Protein AF-A0A1H9ITH5-F1 (afdb_monomer)

pLDDT: mean 89.88, std 10.27, range [55.31, 98.38]

Secondary structure (DSSP, 8-state):
-EETTTTEEEE--TTSSHHHHHHHHGGGSSPEEE--STT--SSSS-EEE-STTTT--TT--HHHHHHHHGGGGGGSEEEEEE--HHHHHHHHHT-GGG-S----HHHHHHHHTTSPPHHHHHEEE-SSS--EEE-S--EEEEGGGHHHHHHHHHHHTT---PPPP---------HHHH--HHHHHHHHHHTHHHHHHHT---

Foldseek 3Di:
DAAPVLQEDEQEAAQQLVQLVCVQCVVVHQWDWDPPDPPAPSRQRIWTHHPLQRVDTRNAALQSVCVSCPPSSVVHQAEYEAEDLLVSLQLVQQFCVVPHDDADLVVSLVSSVPDAAPQVRQWHQDDPPRDTGGDPRYHYAYSVPNQVSVVVVCVSSVHDDDDGDDHRDGDGDDSVVRDDPVSVVVCCVRNVVSCVVVVDDD

Solvent-accessible surface area (backbone atoms only — not comparable to full-atom values): 12003 Å² total; per-residue (Å²): 91,56,27,78,94,61,31,36,34,45,46,40,45,88,67,19,58,41,65,24,55,49,68,62,45,43,91,76,36,83,38,42,84,45,73,87,45,99,82,38,73,72,75,87,33,68,39,61,39,38,76,91,49,64,85,56,51,78,58,52,29,47,43,54,49,37,66,73,44,47,84,58,37,81,68,40,50,38,34,33,44,38,51,62,63,62,53,28,49,47,53,53,68,41,24,73,94,72,46,89,70,81,92,43,68,68,59,51,55,59,52,55,75,70,56,82,40,66,53,70,43,38,22,31,77,56,80,93,54,90,50,71,41,66,58,89,77,60,46,79,26,42,45,93,48,37,79,67,38,45,43,57,57,24,58,66,63,74,45,83,71,70,82,75,50,90,61,84,85,62,83,71,78,62,48,84,79,69,57,54,76,69,58,45,55,49,48,56,62,68,34,38,63,53,37,61,80,64,67,65,82,132

Radius of gyration: 17.15 Å; Cα contacts (8 Å, |Δi|>4): 287; chains: 1; bounding box: 42×39×45 Å

Mean predicted aligned error: 5.01 Å

Structure (mmCIF, N/CA/C/O backbone):
data_AF-A0A1H9ITH5-F1
#
_entry.id   AF-A0A1H9ITH5-F1
#
loop_
_atom_site.group_PDB
_atom_site.id
_atom_site.type_symbol
_atom_site.label_atom_id
_atom_site.label_alt_id
_atom_site.label_comp_id
_atom_site.label_asym_id
_atom_site.label_entity_id
_atom_site.label_seq_id
_atom_site.pdbx_PDB_ins_code
_atom_site.Cartn_x
_atom_site.Cartn_y
_atom_site.Cartn_z
_atom_site.occupancy
_atom_site.B_iso_or_equiv
_atom_site.auth_seq_id
_atom_site.auth_comp_id
_atom_site.auth_asym_id
_atom_site.auth_atom_id
_atom_site.pdbx_PDB_model_num
ATOM 1 N N . MET A 1 1 ? -5.354 6.072 7.256 1.00 92.44 1 MET A N 1
ATOM 2 C CA . MET A 1 1 ? -6.759 6.446 7.480 1.00 92.44 1 MET A CA 1
ATOM 3 C C . MET A 1 1 ? -7.242 5.627 8.647 1.00 92.44 1 MET A C 1
ATOM 5 O O . MET A 1 1 ? -6.958 4.428 8.676 1.00 92.44 1 MET A O 1
ATOM 9 N N . ILE A 1 2 ? -7.878 6.269 9.617 1.00 93.62 2 ILE A N 1
ATOM 10 C CA . ILE A 1 2 ? -8.327 5.623 10.850 1.00 93.62 2 ILE A CA 1
ATOM 11 C C . ILE A 1 2 ? -9.821 5.864 11.047 1.00 93.62 2 ILE A C 1
ATOM 13 O O . ILE A 1 2 ? -10.323 6.939 10.753 1.00 93.62 2 ILE A O 1
ATOM 17 N N . PHE A 1 3 ? -10.519 4.835 11.507 1.00 94.94 3 PHE A N 1
ATOM 18 C CA . PHE A 1 3 ? -11.925 4.893 11.885 1.00 94.94 3 PHE A CA 1
ATOM 19 C C . PHE A 1 3 ? -11.982 4.573 13.371 1.00 94.94 3 PHE A C 1
ATOM 21 O O . PHE A 1 3 ? -11.921 3.399 13.760 1.00 94.94 3 PHE A O 1
AT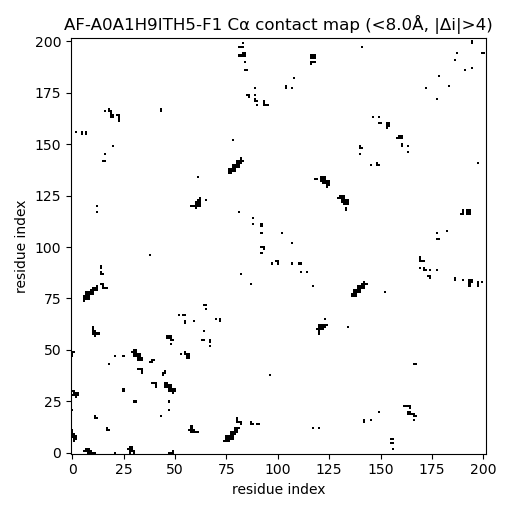OM 28 N N . GLU A 1 4 ? -11.989 5.610 14.207 1.00 92.69 4 GLU A N 1
ATOM 29 C CA . GLU A 1 4 ? -11.782 5.441 15.647 1.00 92.69 4 GLU A CA 1
ATOM 30 C C . GLU A 1 4 ? -12.923 4.663 16.300 1.00 92.69 4 GLU A C 1
ATOM 32 O O . GLU A 1 4 ? -12.661 3.732 17.067 1.00 92.69 4 GLU A O 1
ATOM 37 N N . ASP A 1 5 ? -14.167 4.985 15.954 1.00 92.38 5 ASP A N 1
ATOM 38 C CA . ASP A 1 5 ? -15.359 4.354 16.535 1.00 92.38 5 ASP A CA 1
ATOM 39 C C . ASP A 1 5 ? -15.496 2.880 16.142 1.00 92.38 5 ASP A C 1
ATOM 41 O O . ASP A 1 5 ? -15.964 2.050 16.919 1.00 92.38 5 ASP A O 1
ATOM 45 N N . ARG A 1 6 ? -15.018 2.533 14.944 1.00 95.50 6 ARG A N 1
ATOM 46 C CA . ARG A 1 6 ? -15.108 1.180 14.370 1.00 95.50 6 ARG A CA 1
ATOM 47 C C . ARG A 1 6 ? -13.875 0.328 14.656 1.00 95.50 6 ARG A C 1
ATOM 49 O O . ARG A 1 6 ? -13.858 -0.853 14.330 1.00 95.50 6 ARG A O 1
ATOM 56 N N . LYS A 1 7 ? -12.828 0.926 15.233 1.00 95.94 7 LYS A N 1
ATOM 57 C CA . LYS A 1 7 ? -11.517 0.299 15.447 1.00 95.94 7 LYS A CA 1
ATOM 58 C C . LYS A 1 7 ? -10.971 -0.342 14.168 1.00 95.94 7 LYS A C 1
ATOM 60 O O . LYS A 1 7 ? -10.530 -1.489 14.160 1.00 95.94 7 LYS A O 1
ATOM 65 N N . VAL A 1 8 ? -10.960 0.422 13.075 1.00 97.56 8 VAL A N 1
ATOM 66 C CA . VAL A 1 8 ? -10.375 -0.004 11.793 1.00 97.56 8 VAL A CA 1
ATOM 67 C C . VAL A 1 8 ? -9.276 0.960 11.362 1.00 97.56 8 VAL A C 1
ATOM 69 O O . VAL A 1 8 ? -9.424 2.178 11.451 1.00 97.56 8 VAL A O 1
ATOM 72 N N . ILE A 1 9 ? -8.168 0.414 10.863 1.00 97.00 9 ILE A N 1
ATOM 73 C CA . ILE A 1 9 ? -7.100 1.177 10.212 1.00 97.00 9 ILE A CA 1
ATOM 74 C C . ILE A 1 9 ? -6.993 0.716 8.770 1.00 97.00 9 ILE A C 1
ATOM 76 O O . ILE A 1 9 ? -6.749 -0.459 8.501 1.00 97.00 9 ILE A O 1
ATOM 80 N N . PHE A 1 10 ? -7.093 1.665 7.843 1.00 97.62 10 PHE A N 1
ATOM 81 C CA . PHE A 1 10 ? -6.652 1.463 6.473 1.00 97.62 10 PHE A CA 1
ATOM 82 C C . PHE A 1 10 ? -5.245 2.045 6.293 1.00 97.62 10 PHE A C 1
ATOM 84 O O . PHE A 1 10 ? -5.041 3.268 6.231 1.00 97.62 10 PHE A O 1
ATOM 91 N N . LEU A 1 11 ? -4.266 1.144 6.211 1.00 97.12 11 LEU A N 1
ATOM 92 C CA . LEU A 1 11 ? -2.870 1.451 5.947 1.00 97.12 11 LEU A CA 1
ATOM 93 C C . LEU A 1 11 ? -2.664 1.655 4.443 1.00 97.12 11 LEU A C 1
ATOM 95 O O . LEU A 1 11 ? -2.696 0.710 3.651 1.00 97.12 11 LEU A O 1
ATOM 99 N N . HIS A 1 12 ? -2.429 2.901 4.045 1.00 95.75 12 HIS A N 1
ATOM 100 C CA . HIS A 1 12 ? -2.250 3.265 2.645 1.00 95.75 12 HIS A CA 1
ATOM 101 C C . HIS A 1 12 ? -0.802 3.027 2.198 1.00 95.75 12 HIS A C 1
ATOM 103 O O . HIS A 1 12 ? 0.050 3.890 2.381 1.00 95.75 12 HIS A O 1
ATOM 109 N N . VAL A 1 13 ? -0.537 1.909 1.524 1.00 95.38 13 VAL A N 1
ATOM 110 C CA . VAL A 1 13 ? 0.761 1.622 0.885 1.00 95.38 13 VAL A CA 1
ATOM 111 C C . VAL A 1 13 ? 0.853 2.308 -0.491 1.00 95.38 13 VAL A C 1
ATOM 113 O O . VAL A 1 13 ? -0.136 2.351 -1.226 1.00 95.38 13 VAL A O 1
ATOM 116 N N . PRO A 1 14 ? 2.001 2.889 -0.886 1.00 93.94 14 PRO A N 1
ATOM 117 C CA . PRO A 1 14 ? 2.117 3.555 -2.180 1.00 93.94 14 PRO A CA 1
ATOM 118 C C . PRO A 1 14 ? 1.760 2.651 -3.368 1.00 93.94 14 PRO A C 1
ATOM 120 O O . PRO A 1 14 ? 2.274 1.541 -3.510 1.00 93.94 14 PRO A O 1
ATOM 123 N N . LYS A 1 15 ? 0.955 3.198 -4.290 1.00 93.44 15 LYS A N 1
ATOM 124 C CA . LYS A 1 15 ? 0.678 2.642 -5.633 1.00 93.44 15 LYS A CA 1
ATOM 125 C C . LYS A 1 15 ? -0.122 1.333 -5.680 1.00 93.44 15 LYS A C 1
ATOM 127 O O . LYS A 1 15 ? -0.122 0.648 -6.704 1.00 93.44 15 LYS A O 1
ATOM 132 N N . THR A 1 16 ? -0.890 1.051 -4.635 1.00 94.69 16 THR A N 1
ATOM 133 C CA . THR A 1 16 ? -1.753 -0.140 -4.518 1.00 94.69 16 THR A CA 1
ATOM 134 C C . THR A 1 16 ? -3.254 0.170 -4.628 1.00 94.69 16 THR A C 1
ATOM 136 O O . THR A 1 16 ? -4.079 -0.662 -4.282 1.00 94.69 16 THR A O 1
ATOM 139 N N . GLY A 1 17 ? -3.636 1.365 -5.100 1.00 92.38 17 GLY A N 1
ATOM 140 C CA . GLY A 1 17 ? -5.048 1.778 -5.208 1.00 92.38 17 GLY A CA 1
ATOM 141 C C . GLY A 1 17 ? -5.619 2.445 -3.952 1.00 92.38 17 GLY A C 1
ATOM 142 O O . GLY A 1 17 ? -6.813 2.718 -3.887 1.00 92.38 17 GLY A O 1
ATOM 143 N N . GLY A 1 18 ? -4.778 2.771 -2.964 1.00 92.88 18 GLY A N 1
ATOM 144 C CA . GLY A 1 18 ? -5.238 3.390 -1.719 1.00 92.88 18 GLY A CA 1
ATOM 145 C C . GLY A 1 18 ? -5.918 4.754 -1.883 1.00 92.88 18 GLY A C 1
ATOM 146 O O . GLY A 1 18 ? -6.782 5.073 -1.077 1.00 92.88 18 GLY A O 1
ATOM 147 N N . ASN A 1 19 ? -5.609 5.529 -2.933 1.00 90.81 19 ASN A N 1
ATOM 148 C CA . ASN A 1 19 ? -6.333 6.776 -3.229 1.00 90.81 19 ASN A CA 1
ATOM 149 C C . ASN A 1 19 ? -7.821 6.525 -3.510 1.00 90.81 19 ASN A C 1
ATOM 151 O O . ASN A 1 19 ? -8.646 7.263 -2.993 1.00 90.81 19 ASN A O 1
ATOM 155 N N . SER A 1 20 ? -8.161 5.483 -4.278 1.00 91.62 20 SER A N 1
ATOM 156 C CA . SER A 1 20 ? -9.553 5.118 -4.568 1.00 91.62 20 SER A CA 1
ATOM 157 C C . SER A 1 20 ? -10.320 4.773 -3.296 1.00 91.62 20 SER A C 1
ATOM 159 O O . SER A 1 20 ? -11.409 5.292 -3.074 1.00 91.62 20 SER A O 1
ATOM 161 N N . ILE A 1 21 ? -9.726 3.953 -2.419 1.00 94.12 21 ILE A N 1
ATOM 162 C CA . ILE A 1 21 ? -10.330 3.619 -1.120 1.00 94.12 21 ILE A CA 1
ATOM 163 C C . ILE A 1 21 ? -10.493 4.873 -0.263 1.00 94.12 21 ILE A C 1
ATOM 165 O O . ILE A 1 21 ? -11.556 5.085 0.307 1.00 94.12 21 ILE A O 1
ATOM 169 N N . GLN A 1 22 ? -9.454 5.706 -0.175 1.00 92.94 22 GLN A N 1
ATOM 170 C CA . GLN A 1 22 ? -9.507 6.912 0.643 1.00 92.94 22 GLN A CA 1
ATOM 171 C C . GLN A 1 22 ? -10.562 7.900 0.152 1.00 92.94 22 GLN A C 1
ATOM 173 O O . GLN A 1 22 ? -11.306 8.414 0.970 1.00 92.94 22 GLN A O 1
ATOM 178 N N . ASP A 1 23 ? -10.639 8.140 -1.156 1.00 90.62 23 ASP A N 1
ATOM 179 C CA . ASP A 1 23 ? -11.624 9.035 -1.774 1.00 90.62 23 ASP A CA 1
ATOM 180 C C . ASP A 1 23 ? -13.046 8.530 -1.516 1.00 90.62 23 ASP A C 1
ATOM 182 O O . ASP A 1 23 ? -13.916 9.285 -1.104 1.00 90.62 23 ASP A O 1
ATOM 186 N N . THR A 1 24 ? -13.248 7.222 -1.669 1.00 92.75 24 THR A N 1
ATOM 187 C CA . THR A 1 24 ? -14.549 6.575 -1.479 1.00 92.75 24 THR A CA 1
ATOM 188 C C . THR A 1 24 ? -14.998 6.564 -0.010 1.00 92.75 24 THR A C 1
ATOM 190 O O . THR A 1 24 ? -16.191 6.637 0.269 1.00 92.75 24 THR A O 1
ATOM 193 N N . LEU A 1 25 ? -14.061 6.457 0.941 1.00 93.75 25 LEU A N 1
ATOM 194 C CA . LEU A 1 25 ? -14.366 6.333 2.372 1.00 93.75 25 LEU A CA 1
ATOM 195 C C . LEU A 1 25 ? -14.174 7.620 3.185 1.00 93.75 25 LEU A C 1
ATOM 197 O O . LEU A 1 25 ? -14.390 7.597 4.395 1.00 93.75 25 LEU A O 1
ATOM 201 N N . ARG A 1 26 ? -13.756 8.725 2.560 1.00 90.81 26 ARG A N 1
ATOM 202 C CA . ARG A 1 26 ? -13.411 9.975 3.261 1.00 90.81 26 ARG A CA 1
ATOM 203 C C . ARG A 1 26 ? -14.553 10.533 4.117 1.00 90.81 26 ARG A C 1
ATOM 205 O O . ARG A 1 26 ? -14.282 11.086 5.169 1.00 90.81 26 ARG A O 1
ATOM 212 N N . ASP A 1 27 ? -15.804 10.329 3.703 1.00 90.75 27 ASP A N 1
ATOM 213 C CA . ASP A 1 27 ? -16.986 10.842 4.412 1.00 90.75 27 ASP A CA 1
ATOM 214 C C . ASP A 1 27 ? -17.401 9.948 5.602 1.00 90.75 27 ASP A C 1
ATOM 216 O O . ASP A 1 27 ? -18.321 10.276 6.345 1.00 90.75 27 ASP A O 1
ATOM 220 N N . TYR A 1 28 ? -16.722 8.810 5.797 1.00 92.00 28 TYR A N 1
ATOM 221 C CA . TYR A 1 28 ? -16.995 7.842 6.867 1.00 92.00 28 TYR A CA 1
ATOM 222 C C . TYR A 1 28 ? -15.943 7.861 7.987 1.00 92.00 28 TYR A C 1
ATOM 224 O O . TYR A 1 28 ? -16.016 7.035 8.899 1.00 92.00 28 TYR A O 1
ATOM 232 N N . THR A 1 29 ? -14.952 8.750 7.905 1.00 91.25 29 THR A N 1
ATOM 233 C CA . THR A 1 29 ? -13.835 8.889 8.854 1.00 91.25 29 THR A CA 1
ATOM 234 C C . THR A 1 29 ? -13.795 10.300 9.432 1.00 91.25 29 THR A C 1
ATOM 236 O O . THR A 1 29 ? -14.297 11.250 8.840 1.00 91.25 29 THR A O 1
ATOM 239 N N . GLU A 1 30 ? -13.163 10.433 10.592 1.00 87.75 30 GLU A N 1
ATOM 240 C CA . GLU A 1 30 ? -12.846 11.698 11.249 1.00 87.75 30 GLU A CA 1
ATOM 241 C C . GLU A 1 30 ? -11.615 12.395 10.627 1.00 87.75 30 GLU A C 1
ATOM 243 O O . GLU A 1 30 ? -11.220 13.479 11.060 1.00 87.75 30 GLU A O 1
ATOM 248 N N . ASP A 1 31 ? -10.967 11.766 9.639 1.00 87.00 31 ASP A N 1
ATOM 249 C CA . ASP A 1 31 ? -9.824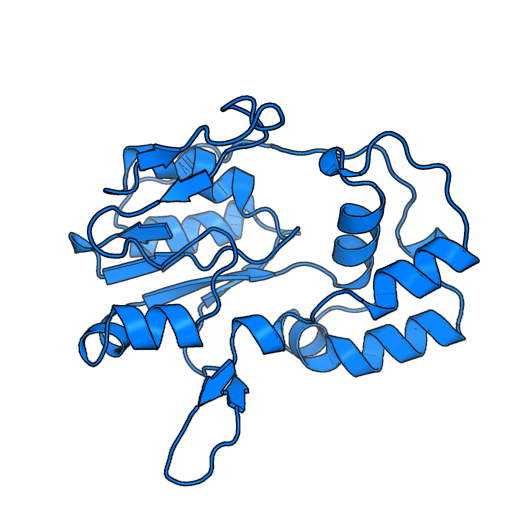 12.335 8.931 1.00 87.00 31 ASP A CA 1
ATOM 250 C C . ASP A 1 31 ? -10.242 13.509 8.031 1.00 87.00 31 ASP A C 1
ATOM 252 O O . ASP A 1 31 ? -11.191 13.432 7.254 1.00 87.00 31 ASP A O 1
ATOM 256 N N . GLU A 1 32 ? -9.450 14.580 8.043 1.00 84.69 32 GLU A N 1
ATOM 257 C CA . GLU A 1 32 ? -9.698 15.764 7.222 1.00 84.69 32 GLU A CA 1
ATOM 258 C C . GLU A 1 32 ? -8.834 15.769 5.960 1.00 84.69 32 GLU A C 1
ATOM 260 O O . GLU A 1 32 ? -7.667 15.357 5.974 1.00 84.69 32 GLU A O 1
ATOM 265 N N . ILE A 1 33 ? -9.393 16.287 4.861 1.00 81.88 33 ILE A N 1
ATOM 266 C CA . ILE A 1 33 ? -8.642 16.536 3.628 1.00 81.88 33 ILE A CA 1
ATOM 267 C C . ILE A 1 33 ? -7.671 17.687 3.865 1.00 81.88 33 ILE A C 1
ATOM 269 O O . ILE A 1 33 ? -8.061 18.809 4.179 1.00 81.88 33 ILE A O 1
ATOM 273 N N . ILE A 1 34 ? -6.392 17.415 3.635 1.00 77.25 34 ILE A N 1
ATOM 274 C CA . ILE A 1 34 ? -5.328 18.406 3.665 1.00 77.25 34 ILE A CA 1
ATOM 275 C C . ILE A 1 34 ? -4.863 18.684 2.238 1.00 77.25 34 ILE A C 1
ATOM 277 O O . ILE A 1 34 ? -4.428 17.783 1.515 1.00 77.25 34 ILE A O 1
ATOM 281 N N . ILE A 1 35 ? -4.917 19.962 1.867 1.00 67.94 35 ILE A N 1
ATOM 282 C CA . ILE A 1 35 ? -4.351 20.509 0.632 1.00 67.94 35 ILE A CA 1
ATOM 283 C C . ILE A 1 35 ? -3.149 21.365 1.047 1.00 67.94 35 ILE A C 1
ATOM 285 O O . ILE A 1 35 ? -3.259 22.570 1.247 1.00 67.94 35 ILE A O 1
ATOM 289 N N . SER A 1 36 ? -1.999 20.732 1.281 1.00 60.38 36 SER A N 1
ATOM 290 C CA . SER A 1 36 ? -0.795 21.407 1.785 1.00 60.38 36 SER A CA 1
ATOM 291 C C . SER A 1 36 ? 0.147 21.895 0.683 1.00 60.38 36 SER A C 1
ATOM 293 O O . SER A 1 36 ? 0.980 22.760 0.942 1.00 60.38 36 SER A O 1
ATOM 295 N N . ASN A 1 37 ? 0.061 21.352 -0.539 1.00 60.28 37 ASN A N 1
ATOM 296 C CA . ASN A 1 37 ? 1.051 21.607 -1.593 1.00 60.28 37 ASN A CA 1
ATOM 297 C C . ASN A 1 37 ? 0.386 22.032 -2.911 1.00 60.28 37 ASN A C 1
ATOM 299 O O . ASN A 1 37 ? -0.627 21.465 -3.295 1.00 60.28 37 ASN A O 1
ATOM 303 N N . LYS A 1 38 ? 1.045 22.896 -3.704 1.00 55.31 38 LYS A N 1
ATOM 304 C CA . LYS A 1 38 ? 0.593 23.307 -5.060 1.00 55.31 38 LYS A CA 1
ATOM 305 C C . LYS A 1 38 ? 0.353 22.146 -6.044 1.00 55.31 38 LYS A C 1
ATOM 307 O O . LYS A 1 38 ? -0.246 22.341 -7.092 1.00 55.31 38 LYS A O 1
ATOM 312 N N . ARG A 1 39 ? 0.870 20.948 -5.742 1.00 56.66 39 ARG A N 1
ATOM 313 C CA . ARG A 1 39 ? 0.680 19.728 -6.545 1.00 56.66 39 ARG A CA 1
ATOM 314 C C . ARG A 1 39 ? -0.539 18.904 -6.120 1.00 56.66 39 ARG A C 1
ATOM 316 O O . ARG A 1 39 ? -0.831 17.931 -6.808 1.00 56.66 39 ARG A O 1
ATOM 323 N N . GLN A 1 40 ? -1.180 19.231 -4.999 1.00 60.03 40 GLN A N 1
ATOM 324 C CA . GLN A 1 40 ? -2.397 18.584 -4.521 1.00 60.03 40 GLN A CA 1
ATOM 325 C C . GLN A 1 40 ? -3.602 19.335 -5.086 1.00 60.03 40 GLN A C 1
ATOM 327 O O . GLN A 1 40 ? -3.771 20.519 -4.821 1.00 60.03 40 GLN A O 1
ATOM 332 N N . ASP A 1 41 ? -4.397 18.652 -5.899 1.00 57.88 41 ASP A N 1
ATOM 333 C CA . ASP A 1 41 ? -5.585 19.207 -6.557 1.00 57.88 41 ASP A CA 1
ATOM 334 C C . ASP A 1 41 ? -6.873 18.932 -5.763 1.00 57.88 41 ASP A C 1
ATOM 336 O O . ASP A 1 41 ? -7.954 19.322 -6.189 1.00 57.88 41 ASP A O 1
ATOM 340 N N . GLY A 1 42 ? -6.770 18.243 -4.619 1.00 58.66 42 GLY A N 1
ATOM 341 C CA . GLY A 1 42 ? -7.918 17.871 -3.789 1.00 58.66 42 GLY A CA 1
ATOM 342 C C . GLY A 1 42 ? -8.805 16.771 -4.388 1.00 58.66 42 GLY A C 1
ATOM 343 O O . GLY A 1 42 ? -9.768 16.370 -3.742 1.00 58.66 42 GLY A O 1
ATOM 344 N N . ILE A 1 43 ? -8.482 16.267 -5.587 1.00 57.47 43 ILE A N 1
ATOM 345 C CA . ILE A 1 43 ? -9.317 15.329 -6.352 1.00 57.47 43 ILE A CA 1
ATOM 346 C C . ILE A 1 43 ? -8.542 14.038 -6.650 1.00 57.47 43 ILE A C 1
ATOM 348 O O . ILE A 1 43 ? -8.929 12.959 -6.214 1.00 57.47 43 ILE A O 1
ATOM 352 N N . GLU A 1 44 ? -7.407 14.123 -7.342 1.00 57.34 44 GLU A N 1
ATOM 353 C CA . GLU A 1 44 ? -6.531 12.976 -7.632 1.00 57.34 44 GLU A CA 1
ATOM 354 C C . GLU A 1 44 ? -5.339 12.906 -6.670 1.00 57.34 44 GLU A C 1
ATOM 356 O O . GLU A 1 44 ? -4.737 11.843 -6.461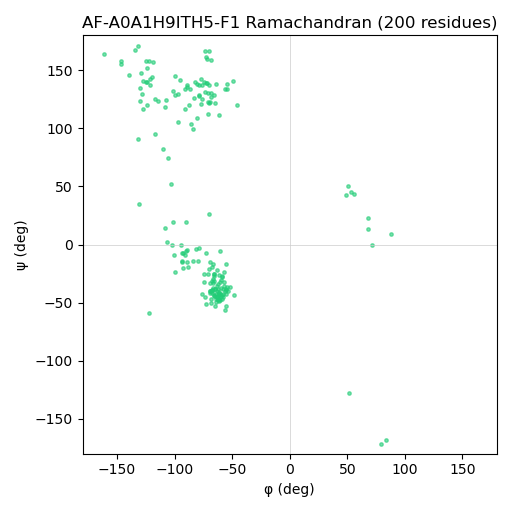 1.00 57.34 44 GLU A O 1
ATOM 361 N N . ARG A 1 45 ? -4.984 14.051 -6.080 1.00 66.88 45 ARG A N 1
ATOM 362 C CA . ARG A 1 45 ? -3.816 14.256 -5.230 1.00 66.88 45 ARG A CA 1
ATOM 363 C C . ARG A 1 45 ? -4.252 14.980 -3.966 1.00 66.88 45 ARG A C 1
ATOM 365 O O . ARG A 1 45 ? -4.219 16.202 -3.886 1.00 66.88 45 ARG A O 1
ATOM 372 N N . PHE A 1 46 ? -4.610 14.201 -2.960 1.00 73.31 46 PHE A N 1
ATOM 373 C CA . PHE A 1 46 ? -4.910 14.694 -1.623 1.00 73.31 46 PHE A CA 1
ATOM 374 C C . PHE A 1 46 ? -4.224 13.831 -0.563 1.00 73.31 46 PHE A C 1
ATOM 376 O O . PHE A 1 46 ? -3.695 12.736 -0.832 1.00 73.31 46 PHE A O 1
ATOM 383 N N . GLU A 1 47 ? -4.216 14.356 0.652 1.00 79.56 47 GLU A N 1
ATOM 384 C CA . GLU A 1 47 ? -3.856 13.636 1.859 1.00 79.56 47 GLU A CA 1
ATOM 385 C C . GLU A 1 47 ? -5.014 13.736 2.848 1.00 79.56 47 GLU A C 1
ATOM 387 O O . GLU A 1 47 ? -5.638 14.784 2.967 1.00 79.56 47 GLU A O 1
ATOM 392 N N . LEU A 1 48 ? -5.290 12.638 3.543 1.00 80.06 48 LEU A N 1
ATOM 393 C CA . LEU A 1 48 ? -6.180 12.627 4.695 1.00 80.06 48 LEU A CA 1
ATOM 394 C C . LEU A 1 48 ? -5.325 12.600 5.953 1.00 80.06 48 LEU A C 1
ATOM 396 O O . LEU A 1 48 ? -4.381 11.802 6.029 1.00 80.06 48 LEU A O 1
ATOM 400 N N . ARG A 1 49 ? -5.639 13.467 6.916 1.00 83.69 49 ARG A N 1
ATOM 401 C CA . ARG A 1 49 ? -4.960 13.505 8.213 1.00 83.69 49 ARG A CA 1
ATOM 402 C C . ARG A 1 49 ? -5.957 13.501 9.350 1.00 83.69 49 ARG A C 1
ATOM 404 O O . ARG A 1 49 ? -6.888 14.297 9.382 1.00 83.69 49 ARG A O 1
ATOM 411 N N . ASN A 1 50 ? -5.666 12.666 10.333 1.00 85.94 50 ASN A N 1
ATOM 412 C CA . ASN A 1 50 ? -6.363 12.691 11.599 1.00 85.94 50 ASN A CA 1
ATOM 413 C C . ASN A 1 50 ? -5.756 13.771 12.510 1.00 85.94 50 ASN A C 1
ATOM 415 O O . ASN A 1 50 ? -4.547 13.752 12.762 1.00 85.94 50 ASN A O 1
ATOM 419 N N . LYS A 1 51 ? -6.571 14.697 13.030 1.00 85.75 51 LYS A N 1
ATOM 420 C CA . LYS A 1 51 ? -6.098 15.755 13.944 1.00 85.75 51 LYS A CA 1
ATOM 421 C C . LYS A 1 51 ? -5.572 15.204 15.269 1.00 85.75 51 LYS A C 1
ATOM 423 O O . LYS A 1 51 ? -4.568 15.701 15.775 1.00 85.75 51 LYS A O 1
ATOM 428 N N . LYS A 1 52 ? -6.217 14.166 15.811 1.00 87.12 52 LYS A N 1
ATOM 429 C CA . LYS A 1 52 ? -5.829 13.529 17.077 1.00 87.12 52 LYS A CA 1
ATOM 430 C C . LYS A 1 52 ? -4.486 12.817 16.950 1.00 87.12 52 LYS A C 1
ATOM 432 O O . LYS A 1 52 ? -3.645 12.914 17.839 1.00 87.12 52 LYS A O 1
ATOM 437 N N . PHE A 1 53 ? -4.246 12.165 15.815 1.00 86.62 53 PHE A N 1
ATOM 438 C CA . PHE A 1 53 ? -2.984 11.485 15.514 1.00 86.62 53 PHE A CA 1
ATOM 439 C C . PHE A 1 53 ? -2.116 12.299 14.550 1.00 86.62 53 PHE A C 1
ATOM 441 O O . PHE A 1 53 ? -1.643 11.788 13.536 1.00 86.62 53 PHE A O 1
ATOM 448 N N . GLY A 1 54 ? -1.875 13.571 14.882 1.00 78.19 54 GLY A N 1
ATOM 449 C CA . GLY A 1 54 ? -1.241 14.563 14.005 1.00 78.19 54 GLY A CA 1
ATOM 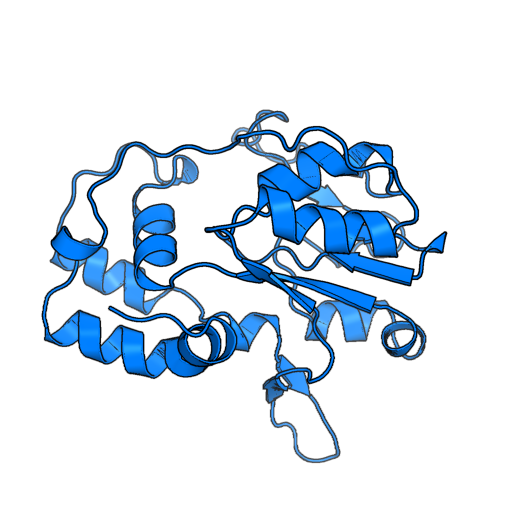450 C C . GLY A 1 54 ? 0.188 14.261 13.525 1.00 78.19 54 GLY A C 1
ATOM 451 O O . GLY A 1 54 ? 0.690 14.995 12.674 1.00 78.19 54 GLY A O 1
ATOM 452 N N . ASN A 1 55 ? 0.833 13.194 14.005 1.00 85.00 55 ASN A N 1
ATOM 453 C 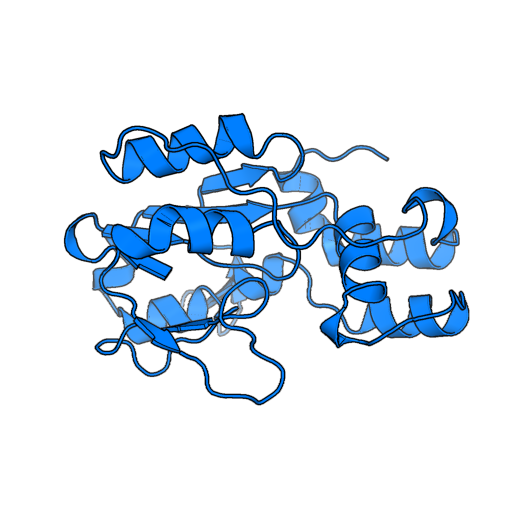CA . ASN A 1 55 ? 2.121 12.699 13.495 1.00 85.00 55 ASN A CA 1
ATOM 454 C C . ASN A 1 55 ? 1.963 11.694 12.347 1.00 85.00 55 ASN A C 1
ATOM 456 O O . ASN A 1 55 ? 2.902 11.484 11.583 1.00 85.00 55 ASN A O 1
ATOM 460 N N . LEU A 1 56 ? 0.783 11.089 12.201 1.00 90.25 56 LEU A N 1
ATOM 461 C CA . LEU A 1 56 ? 0.500 10.179 11.104 1.00 90.25 56 LEU A CA 1
ATOM 462 C C . LEU A 1 56 ? 0.308 10.968 9.809 1.00 90.25 56 LEU A C 1
ATOM 464 O O . LEU A 1 56 ? -0.272 12.060 9.767 1.00 90.25 56 LEU A O 1
ATOM 468 N N . ARG A 1 57 ? 0.843 10.405 8.734 1.00 89.62 57 ARG A N 1
ATOM 469 C CA . ARG A 1 57 ? 0.816 10.962 7.386 1.00 89.62 57 ARG A CA 1
ATOM 470 C C . ARG A 1 57 ? 0.370 9.893 6.406 1.00 89.62 57 ARG A C 1
ATOM 472 O O . ARG A 1 57 ? 0.265 8.701 6.722 1.00 89.62 57 ARG A O 1
ATOM 479 N N . LYS A 1 58 ? 0.127 10.316 5.169 1.00 86.12 58 LYS A N 1
ATOM 480 C CA . LYS A 1 58 ? -0.003 9.371 4.060 1.00 86.12 58 LYS A CA 1
ATOM 481 C C . LYS A 1 58 ? 1.240 8.479 3.993 1.00 86.12 58 LYS A C 1
ATOM 483 O O . LYS A 1 58 ? 2.356 8.980 4.042 1.00 86.12 58 LYS A O 1
ATOM 488 N N . HIS A 1 59 ? 1.023 7.174 3.844 1.00 91.81 59 HIS A N 1
ATOM 489 C CA . HIS A 1 59 ? 2.076 6.152 3.805 1.00 91.81 59 HIS A CA 1
ATOM 490 C C . HIS A 1 59 ? 2.839 5.912 5.116 1.00 91.81 59 HIS A C 1
ATOM 492 O O . HIS A 1 59 ? 3.833 5.192 5.084 1.00 91.81 59 HIS A O 1
ATOM 498 N N . SER A 1 60 ? 2.357 6.416 6.262 1.00 94.88 60 SER A N 1
ATOM 499 C CA . SER A 1 60 ? 2.879 5.975 7.562 1.00 94.88 60 SER A CA 1
ATOM 500 C C . SER A 1 60 ? 2.803 4.451 7.702 1.00 94.88 60 SER A C 1
ATOM 502 O O . SER A 1 60 ? 1.801 3.840 7.330 1.00 94.88 60 SER A O 1
ATOM 504 N N . SER A 1 61 ? 3.862 3.862 8.247 1.00 96.38 61 SER A N 1
ATOM 505 C CA . SER A 1 61 ? 4.047 2.440 8.545 1.00 96.38 61 SER A CA 1
ATOM 506 C C . SER A 1 61 ? 3.215 1.975 9.745 1.00 96.38 61 SER A C 1
ATOM 508 O O . SER A 1 61 ? 2.827 2.768 10.605 1.00 96.38 61 SER A O 1
ATOM 510 N N . LEU A 1 62 ? 2.997 0.662 9.878 1.00 95.75 62 LEU A N 1
ATOM 511 C CA . LEU A 1 62 ? 2.344 0.087 11.060 1.00 95.75 62 LEU A CA 1
ATOM 512 C C . LEU A 1 62 ? 3.098 0.369 12.355 1.00 95.75 62 LEU A C 1
ATOM 514 O O . LEU A 1 62 ? 2.466 0.502 13.399 1.00 95.75 62 LEU A O 1
ATOM 518 N N . GLN A 1 63 ? 4.424 0.499 12.305 1.00 95.12 63 GLN A N 1
ATOM 519 C CA . GLN A 1 63 ? 5.202 0.893 13.474 1.00 95.12 63 GLN A CA 1
ATOM 520 C C . GLN A 1 63 ? 4.824 2.303 13.949 1.00 95.12 63 GLN A C 1
ATOM 522 O O . GLN A 1 63 ? 4.710 2.519 15.153 1.00 95.12 63 GLN A O 1
ATOM 527 N N . GLU A 1 64 ? 4.586 3.247 13.039 1.00 95.44 64 GLU A N 1
ATOM 528 C CA . GLU A 1 64 ? 4.143 4.602 13.393 1.00 95.44 64 GLU A CA 1
ATOM 529 C C . GLU A 1 64 ? 2.709 4.605 13.930 1.00 95.44 64 GLU A C 1
ATOM 531 O O . GLU A 1 64 ? 2.454 5.237 14.955 1.00 95.44 64 GLU A O 1
ATOM 536 N N . TYR A 1 65 ? 1.790 3.837 13.326 1.00 95.75 65 TYR A N 1
ATOM 537 C CA . TYR A 1 65 ? 0.442 3.646 13.885 1.00 95.75 65 TYR A CA 1
ATOM 538 C C . TYR A 1 65 ? 0.495 3.040 15.293 1.00 95.75 65 TYR A C 1
ATOM 540 O O . TYR A 1 65 ? -0.201 3.511 16.190 1.00 95.75 65 TYR A O 1
ATOM 548 N N . LYS A 1 66 ? 1.351 2.035 15.515 1.00 94.69 66 LYS A N 1
ATOM 549 C CA . LYS A 1 66 ? 1.557 1.418 16.831 1.00 94.69 66 LYS A CA 1
ATOM 550 C C . LYS A 1 66 ? 2.073 2.424 17.858 1.00 94.69 66 LYS A C 1
ATOM 552 O O . LYS A 1 66 ? 1.616 2.410 18.995 1.00 94.69 66 LYS A O 1
ATOM 557 N N . LEU A 1 67 ? 3.006 3.296 17.479 1.00 93.62 67 LEU A N 1
ATOM 558 C CA . LEU A 1 67 ? 3.513 4.346 18.368 1.00 93.62 67 LEU A CA 1
ATOM 559 C C . LEU A 1 67 ? 2.438 5.395 18.686 1.00 93.62 67 LEU A C 1
ATOM 561 O O . LEU A 1 67 ? 2.331 5.817 19.833 1.00 93.62 67 LEU A O 1
ATOM 565 N N . ALA A 1 68 ? 1.628 5.780 17.697 1.00 94.56 68 ALA A N 1
ATOM 566 C CA . ALA A 1 68 ? 0.563 6.764 17.872 1.00 94.56 68 ALA A CA 1
ATOM 567 C C . ALA A 1 68 ? -0.594 6.246 18.746 1.00 94.56 68 ALA A C 1
ATOM 569 O O . ALA A 1 68 ? -1.115 6.989 19.573 1.00 94.56 68 ALA A O 1
ATOM 570 N N . LEU A 1 69 ? -0.985 4.979 18.578 1.00 93.81 69 LEU A N 1
ATOM 571 C CA . LEU A 1 69 ? -2.124 4.365 19.277 1.00 93.81 69 LEU A CA 1
ATOM 572 C C . LEU A 1 69 ? -1.736 3.632 20.566 1.00 93.81 69 LEU A C 1
ATOM 574 O O . LEU A 1 69 ? -2.604 3.288 21.364 1.00 93.81 69 LEU A O 1
ATOM 578 N N . GLN A 1 70 ? -0.445 3.376 20.778 1.00 93.00 70 GLN A N 1
ATOM 579 C CA . GLN A 1 70 ? 0.077 2.672 21.949 1.00 93.00 70 GLN A CA 1
ATOM 580 C C . GLN A 1 70 ? -0.660 1.338 22.185 1.00 93.00 70 GLN A C 1
ATOM 582 O O . GLN A 1 70 ? -0.781 0.520 21.271 1.00 93.00 70 GLN A O 1
ATOM 587 N N . ASN A 1 71 ? -1.164 1.101 23.399 1.00 91.88 71 ASN A N 1
ATOM 588 C CA . ASN A 1 71 ? -1.871 -0.128 23.760 1.00 91.88 71 ASN A CA 1
ATOM 589 C C . ASN A 1 71 ? -3.197 -0.302 23.008 1.00 91.88 71 ASN A C 1
ATOM 591 O O . ASN A 1 71 ? -3.625 -1.438 22.799 1.00 91.88 71 ASN A O 1
ATOM 595 N N . ASP A 1 72 ? -3.826 0.788 22.558 1.00 94.00 72 ASP A N 1
ATOM 596 C CA . ASP A 1 72 ? -5.068 0.702 21.792 1.00 94.00 72 ASP A CA 1
ATOM 597 C C . ASP A 1 72 ? -4.847 0.123 20.397 1.00 94.00 72 ASP A C 1
ATOM 599 O O . ASP A 1 72 ? -5.795 -0.415 19.835 1.00 94.00 72 ASP A O 1
ATOM 603 N N . PHE A 1 73 ? -3.619 0.155 19.860 1.00 95.00 73 PHE A N 1
ATOM 604 C CA . PHE A 1 73 ? -3.283 -0.385 18.536 1.00 95.00 73 PHE A CA 1
ATOM 605 C C . PHE A 1 73 ? -3.822 -1.805 18.328 1.00 95.00 73 PHE A C 1
ATOM 607 O O . PHE A 1 73 ? -4.400 -2.103 17.288 1.00 95.00 73 PHE A O 1
ATOM 614 N N . TYR A 1 74 ? -3.691 -2.666 19.338 1.00 93.75 74 TYR A N 1
ATOM 615 C CA . TYR A 1 74 ? -4.096 -4.072 19.257 1.00 93.75 74 TYR A CA 1
ATOM 616 C C . TYR A 1 74 ? -5.616 -4.289 19.262 1.00 93.75 74 TYR A C 1
ATOM 618 O O . TYR A 1 74 ? -6.066 -5.412 19.065 1.00 93.75 74 TYR A O 1
ATOM 626 N N . LYS A 1 75 ? -6.410 -3.234 19.481 1.00 95.56 75 LYS A N 1
ATOM 627 C CA . LYS A 1 75 ? -7.873 -3.265 19.352 1.00 95.56 75 LYS A CA 1
ATOM 628 C C . LYS A 1 75 ? -8.327 -3.045 17.907 1.00 95.56 75 LYS A C 1
ATOM 630 O O . LYS A 1 75 ? -9.498 -3.264 17.616 1.00 95.56 75 LYS A O 1
ATOM 635 N N . TYR A 1 76 ? -7.437 -2.574 17.028 1.00 96.81 76 TYR A N 1
ATOM 636 C CA . TYR A 1 76 ? -7.789 -2.223 15.658 1.00 96.81 76 TYR A CA 1
ATOM 637 C C . TYR A 1 76 ? -7.645 -3.407 14.708 1.00 96.81 76 TYR A C 1
ATOM 639 O O . TYR A 1 76 ? -6.634 -4.108 14.702 1.00 96.81 76 TYR A O 1
ATOM 647 N N . GLN A 1 77 ? -8.621 -3.558 13.819 1.00 97.69 77 GLN A N 1
ATOM 648 C CA . GLN A 1 77 ? -8.466 -4.375 12.625 1.00 97.69 77 GLN A CA 1
ATOM 649 C C . GLN A 1 77 ? -7.676 -3.594 11.577 1.00 97.69 77 GLN A C 1
ATOM 651 O O . GLN A 1 77 ? -8.024 -2.465 11.219 1.00 97.69 77 GLN A O 1
ATOM 656 N N . ILE A 1 78 ? -6.613 -4.205 11.063 1.00 98.06 78 ILE A N 1
ATOM 657 C CA . ILE A 1 78 ? -5.738 -3.579 10.076 1.00 98.06 78 ILE A CA 1
ATOM 658 C C . ILE A 1 78 ? -6.108 -4.075 8.683 1.00 98.06 78 ILE A C 1
ATOM 660 O O . ILE A 1 78 ? -6.155 -5.281 8.442 1.00 98.06 78 ILE A O 1
ATOM 664 N N . PHE A 1 79 ? -6.317 -3.145 7.759 1.00 98.38 79 PHE A N 1
ATOM 665 C CA . PHE A 1 79 ? -6.509 -3.403 6.338 1.00 98.38 79 PHE A CA 1
ATOM 666 C C . PHE A 1 79 ? -5.445 -2.671 5.528 1.00 98.38 79 PHE A C 1
ATOM 668 O O . PHE A 1 79 ? -5.079 -1.535 5.830 1.00 98.38 79 PHE A O 1
ATOM 675 N N . THR A 1 80 ? -4.965 -3.294 4.459 1.00 97.94 80 THR A N 1
ATOM 676 C CA . THR A 1 80 ? -4.092 -2.637 3.486 1.00 97.94 80 THR A CA 1
ATOM 677 C C . THR A 1 80 ? -4.345 -3.174 2.089 1.00 97.94 80 THR A C 1
ATOM 679 O O . THR A 1 80 ? -4.856 -4.279 1.915 1.00 97.94 80 THR A O 1
ATOM 682 N N . THR A 1 81 ? -3.978 -2.391 1.082 1.00 97.44 81 THR A N 1
ATOM 683 C CA . THR A 1 81 ? -4.017 -2.841 -0.309 1.00 97.44 81 THR A CA 1
ATOM 684 C C . THR A 1 81 ? -2.663 -3.370 -0.742 1.00 97.44 81 THR A C 1
ATOM 686 O O . THR A 1 81 ? -1.627 -2.803 -0.400 1.00 97.44 81 THR A O 1
ATOM 689 N N . ILE A 1 82 ? -2.679 -4.432 -1.538 1.00 97.06 82 ILE A N 1
ATOM 690 C CA . ILE A 1 82 ? -1.498 -5.030 -2.159 1.00 97.06 82 ILE A CA 1
ATOM 691 C C . ILE A 1 82 ? -1.695 -5.091 -3.667 1.00 97.06 82 ILE A C 1
ATOM 693 O O . ILE A 1 82 ? -2.819 -5.062 -4.156 1.00 97.06 82 ILE A O 1
ATOM 697 N N . ARG A 1 83 ? -0.598 -5.171 -4.410 1.00 9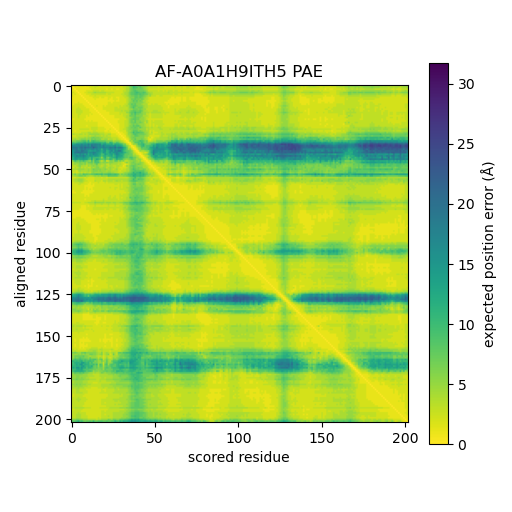6.69 83 ARG A N 1
ATOM 698 C CA . AR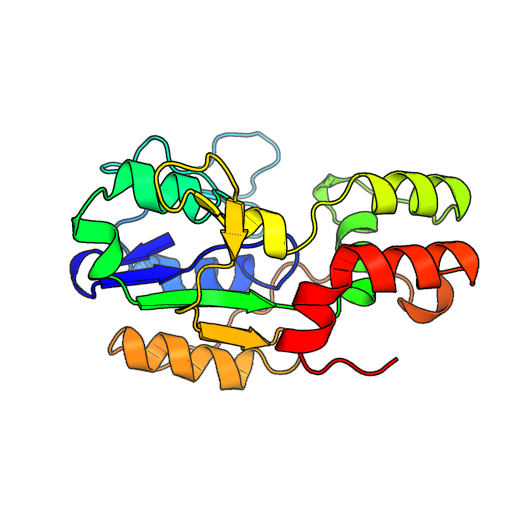G A 1 83 ? -0.603 -5.234 -5.872 1.00 96.69 83 ARG A CA 1
ATOM 699 C C . ARG A 1 83 ? 0.563 -6.087 -6.330 1.00 96.69 83 ARG A C 1
ATOM 701 O O . ARG A 1 83 ? 1.557 -6.166 -5.609 1.00 96.69 83 ARG A O 1
ATOM 708 N N . ASN A 1 84 ? 0.467 -6.678 -7.515 1.00 97.25 84 ASN A N 1
ATOM 709 C CA . ASN A 1 84 ? 1.608 -7.275 -8.194 1.00 97.25 84 ASN A CA 1
ATOM 710 C C . ASN A 1 84 ? 2.803 -6.298 -8.122 1.00 97.25 84 ASN A C 1
ATOM 712 O O . ASN A 1 84 ? 2.686 -5.171 -8.613 1.00 97.25 84 ASN A O 1
ATOM 716 N N . PRO A 1 85 ? 3.943 -6.687 -7.520 1.00 97.50 85 PRO A N 1
ATOM 717 C CA . PRO A 1 85 ? 5.050 -5.766 -7.279 1.00 97.50 85 PRO A CA 1
ATOM 718 C C . PRO A 1 85 ? 5.654 -5.213 -8.570 1.00 97.50 85 PRO A C 1
ATOM 720 O O . PRO A 1 85 ? 5.999 -4.036 -8.614 1.00 97.50 85 PRO A O 1
ATOM 723 N N . PHE A 1 86 ? 5.725 -6.005 -9.643 1.00 97.75 86 PHE A N 1
ATOM 724 C CA . PHE A 1 86 ? 6.207 -5.524 -10.940 1.00 97.75 86 PHE A CA 1
ATOM 725 C C . PHE A 1 86 ? 5.302 -4.421 -11.482 1.00 97.75 86 PHE A C 1
ATOM 727 O O . PHE A 1 86 ? 5.764 -3.340 -11.845 1.00 97.75 86 PHE A O 1
ATOM 734 N N . ASP A 1 87 ? 3.995 -4.667 -11.450 1.00 96.56 87 ASP A N 1
ATOM 735 C CA . ASP A 1 87 ? 3.001 -3.705 -11.903 1.00 96.56 87 ASP A CA 1
ATOM 736 C C . ASP A 1 87 ? 2.950 -2.453 -11.007 1.00 96.56 87 ASP A C 1
ATOM 738 O O . ASP A 1 87 ? 2.821 -1.329 -11.500 1.00 96.56 87 ASP A O 1
ATOM 742 N N . ARG A 1 88 ? 3.120 -2.617 -9.688 1.00 96.44 88 ARG A N 1
ATOM 743 C CA . ARG A 1 88 ? 3.224 -1.524 -8.709 1.00 96.44 88 ARG A CA 1
ATOM 744 C C . ARG A 1 88 ? 4.414 -0.620 -9.013 1.00 96.44 88 ARG A C 1
ATOM 746 O O . ARG A 1 88 ? 4.253 0.600 -9.042 1.00 96.44 88 ARG A O 1
ATOM 753 N N . LEU A 1 89 ? 5.585 -1.205 -9.261 1.00 97.31 89 LEU A N 1
ATOM 754 C CA . LEU A 1 89 ? 6.825 -0.484 -9.557 1.00 97.31 89 LEU A CA 1
ATOM 755 C C . LEU A 1 89 ? 6.723 0.309 -10.864 1.00 97.31 89 LEU A C 1
ATOM 757 O O . LEU A 1 89 ? 7.094 1.482 -10.901 1.00 97.31 89 LEU A O 1
ATOM 761 N N . VAL A 1 90 ? 6.140 -0.285 -11.906 1.00 96.44 90 VAL A N 1
ATOM 762 C CA . VAL A 1 90 ? 5.887 0.398 -13.184 1.00 96.44 90 VAL A CA 1
ATOM 763 C C . VAL A 1 90 ? 4.842 1.499 -13.013 1.00 96.44 90 VAL A C 1
ATOM 765 O O . VAL A 1 90 ? 5.042 2.616 -13.485 1.00 96.44 90 VAL A O 1
ATOM 768 N N . SER A 1 91 ? 3.764 1.255 -12.254 1.00 93.81 91 SER A N 1
ATOM 769 C CA . SER A 1 91 ? 2.802 2.310 -11.890 1.00 93.81 91 SER A CA 1
ATOM 770 C C . SER A 1 91 ? 3.485 3.482 -11.189 1.00 93.81 91 SER A C 1
ATOM 772 O O . SER A 1 91 ? 3.124 4.636 -11.416 1.00 93.81 91 SER A O 1
ATOM 774 N N . PHE A 1 92 ? 4.449 3.205 -10.310 1.00 94.06 92 PHE A N 1
ATOM 775 C CA . PHE A 1 92 ? 5.191 4.241 -9.605 1.00 94.06 92 PHE A CA 1
ATOM 776 C C . PHE A 1 92 ? 6.086 5.023 -10.570 1.00 94.06 92 PHE A C 1
ATOM 778 O O . PHE A 1 92 ? 6.037 6.252 -10.584 1.00 94.06 92 PHE A O 1
ATOM 785 N N . TYR A 1 93 ? 6.824 4.329 -11.436 1.00 95.12 93 TYR A N 1
ATOM 786 C CA . TYR A 1 93 ? 7.703 4.976 -12.403 1.00 95.12 93 TYR A CA 1
ATOM 787 C C . TYR A 1 93 ? 6.938 5.952 -13.315 1.00 95.12 93 TYR A C 1
ATOM 789 O O . TYR A 1 93 ? 7.349 7.101 -13.439 1.00 95.12 93 TYR A O 1
ATOM 797 N N . PHE A 1 94 ? 5.775 5.565 -13.838 1.00 92.44 94 PHE A N 1
ATOM 798 C CA . PHE A 1 94 ? 4.944 6.421 -14.701 1.00 92.44 94 PHE A CA 1
ATOM 799 C C . PHE A 1 94 ? 3.918 7.278 -13.940 1.00 92.44 94 PHE A C 1
ATOM 801 O O . PHE A 1 94 ? 2.900 7.703 -14.486 1.00 92.44 94 PHE A O 1
ATOM 808 N N . SER A 1 95 ? 4.111 7.493 -12.638 1.00 88.06 95 SER A N 1
ATOM 809 C CA . SER A 1 95 ? 3.137 8.252 -11.857 1.00 88.06 95 SER A CA 1
ATOM 810 C C . SER A 1 95 ? 3.156 9.748 -12.190 1.00 88.06 95 SER A C 1
ATOM 812 O O . SER A 1 95 ? 4.232 10.341 -12.178 1.00 88.06 95 SER A O 1
ATOM 814 N N . PRO A 1 96 ? 1.989 10.417 -12.291 1.00 80.56 96 PRO A N 1
ATOM 815 C CA . PRO A 1 96 ? 1.908 11.836 -12.662 1.00 80.56 96 PRO A CA 1
ATOM 816 C C . PRO A 1 96 ? 2.698 12.810 -11.774 1.00 80.56 96 PRO A C 1
ATOM 818 O O . PRO A 1 96 ? 3.045 13.902 -12.208 1.00 80.56 96 PRO A O 1
ATOM 821 N N . HIS A 1 97 ? 2.998 12.450 -10.521 1.00 79.19 97 HIS A N 1
ATOM 822 C CA . HIS A 1 97 ? 3.811 13.292 -9.634 1.00 79.19 97 HIS A CA 1
ATOM 823 C C . HIS A 1 97 ? 5.286 13.383 -10.064 1.00 79.19 97 HIS A C 1
ATOM 825 O O . HIS A 1 97 ? 5.999 14.260 -9.570 1.00 79.19 97 HIS A O 1
ATOM 831 N N . ARG A 1 98 ? 5.730 12.483 -10.952 1.00 84.94 98 ARG A N 1
ATOM 832 C CA . ARG A 1 98 ? 7.048 12.505 -11.594 1.00 84.94 98 ARG A CA 1
ATOM 833 C C . ARG A 1 98 ? 7.066 13.298 -12.906 1.00 84.94 98 ARG A C 1
ATOM 835 O O . ARG A 1 98 ? 8.150 13.504 -13.432 1.00 84.94 98 ARG A O 1
ATOM 842 N N . GLY A 1 99 ? 5.914 13.777 -13.383 1.00 83.00 99 GLY A N 1
ATOM 843 C CA . GLY A 1 99 ? 5.773 14.394 -14.704 1.00 83.00 99 GLY A CA 1
ATOM 844 C C . GLY A 1 99 ? 5.588 13.361 -15.817 1.00 83.00 99 GLY A C 1
ATOM 845 O O . GLY A 1 99 ? 5.331 12.187 -15.540 1.00 83.00 99 GLY A O 1
ATOM 846 N N . GLU A 1 100 ? 5.688 13.812 -17.066 1.00 83.19 100 GLU A N 1
ATOM 847 C CA . GLU A 1 100 ? 5.822 12.917 -18.217 1.00 83.19 100 GLU A CA 1
ATOM 848 C C . GLU A 1 100 ? 7.214 12.280 -18.182 1.00 83.19 100 GLU A C 1
ATOM 850 O O . GLU A 1 100 ? 8.212 12.962 -17.953 1.00 83.19 100 GLU A O 1
ATOM 855 N N . VAL A 1 101 ? 7.262 10.956 -18.317 1.00 86.31 101 VAL A N 1
ATOM 856 C CA . VAL A 1 101 ? 8.493 10.172 -18.202 1.00 86.31 101 VAL A CA 1
ATOM 857 C C . VAL A 1 101 ? 8.616 9.299 -19.437 1.00 86.31 101 VAL A C 1
ATOM 859 O O . VAL A 1 101 ? 7.797 8.398 -19.634 1.00 86.31 101 VAL A O 1
ATOM 862 N N . ASP A 1 102 ? 9.665 9.530 -20.219 1.00 89.31 102 ASP A N 1
ATOM 863 C CA . ASP A 1 102 ? 10.084 8.608 -21.266 1.00 89.31 102 ASP A CA 1
ATOM 864 C C . ASP A 1 102 ? 10.794 7.408 -20.642 1.00 89.31 102 ASP A C 1
ATOM 866 O O . ASP A 1 102 ? 11.589 7.533 -19.706 1.00 89.31 102 ASP A O 1
ATOM 870 N N . PHE A 1 103 ? 10.486 6.209 -21.131 1.00 93.44 103 PHE A N 1
ATOM 871 C CA . PHE A 1 103 ? 11.043 4.996 -20.552 1.00 93.44 103 PHE A CA 1
ATOM 872 C C . PHE A 1 103 ? 12.536 4.856 -20.867 1.00 93.44 103 PHE A C 1
ATOM 874 O O . PHE A 1 103 ? 12.937 4.746 -22.023 1.00 93.44 103 PHE A O 1
ATOM 881 N N . SER A 1 104 ? 13.347 4.755 -19.815 1.00 95.06 104 SER A N 1
ATOM 882 C CA . SER A 1 104 ? 14.766 4.411 -19.895 1.00 95.06 104 SER A CA 1
ATOM 883 C C . SER A 1 104 ? 15.052 3.193 -19.013 1.00 95.06 104 SER A C 1
ATOM 885 O O . SER A 1 104 ? 14.862 3.278 -17.795 1.00 95.06 104 SER A O 1
ATOM 887 N N . PRO A 1 105 ? 15.555 2.066 -19.561 1.00 96.19 105 PRO A N 1
ATOM 888 C CA . PRO A 1 105 ? 15.861 0.874 -18.767 1.00 96.19 105 PRO A CA 1
ATOM 889 C C . PRO A 1 105 ? 16.813 1.149 -17.598 1.00 96.19 105 PRO A C 1
ATOM 891 O O . PRO A 1 105 ? 16.620 0.626 -16.500 1.00 96.19 105 PRO A O 1
ATOM 894 N N . LYS A 1 106 ? 17.824 2.004 -17.806 1.00 96.50 106 LYS A N 1
ATOM 895 C CA . LYS A 1 106 ? 18.798 2.369 -16.769 1.00 96.50 106 LYS A CA 1
ATOM 896 C C . LYS A 1 106 ? 18.120 3.121 -15.624 1.00 96.50 106 LYS A C 1
ATOM 898 O O . LYS A 1 106 ? 18.231 2.709 -14.471 1.00 96.50 106 LYS A O 1
ATOM 903 N N . GLU A 1 107 ? 17.384 4.181 -15.944 1.00 96.06 107 GLU A N 1
ATOM 904 C CA . GLU A 1 107 ? 16.697 4.996 -14.939 1.00 96.06 107 GLU A CA 1
ATOM 905 C C . GLU A 1 107 ? 15.602 4.213 -14.222 1.00 96.06 107 GLU A C 1
ATOM 907 O O . GLU A 1 107 ? 15.440 4.345 -13.010 1.00 96.06 107 GLU A O 1
ATOM 912 N N . PHE A 1 108 ? 14.871 3.364 -14.948 1.00 97.31 108 PHE A N 1
ATOM 913 C CA . PHE A 1 108 ? 13.887 2.461 -14.368 1.00 97.31 108 PHE A CA 1
ATOM 914 C C . PHE A 1 108 ? 14.536 1.518 -13.350 1.00 97.31 108 PHE A C 1
ATOM 916 O O . PHE A 1 108 ? 14.066 1.401 -12.220 1.00 97.31 108 PHE A O 1
ATOM 923 N N . SER A 1 109 ? 15.668 0.907 -13.706 1.00 98.00 109 SER A N 1
ATOM 924 C CA . SER A 1 109 ? 16.434 0.013 -12.831 1.00 98.00 109 SER A CA 1
ATOM 925 C C . SER A 1 109 ? 16.943 0.720 -11.568 1.00 98.00 109 SER A C 1
ATOM 927 O O . SER A 1 109 ? 16.901 0.153 -10.473 1.00 98.00 109 SER A O 1
ATOM 929 N N . GLU A 1 110 ? 17.418 1.961 -11.686 1.00 97.12 110 GLU A N 1
ATOM 930 C CA . GLU A 1 110 ? 17.839 2.785 -10.544 1.00 97.12 110 GLU A CA 1
ATOM 931 C C . GLU A 1 110 ? 16.655 3.213 -9.671 1.00 97.12 110 GLU A C 1
ATOM 933 O O . GLU A 1 110 ? 16.751 3.204 -8.443 1.00 97.12 110 GLU A O 1
ATOM 938 N N . PHE A 1 111 ? 15.529 3.559 -10.295 1.00 96.81 111 PHE A N 1
ATOM 939 C CA . PHE A 1 111 ? 14.301 3.938 -9.611 1.00 96.81 111 PHE A CA 1
ATOM 940 C C . PHE A 1 111 ? 13.725 2.773 -8.803 1.00 96.81 111 PHE A C 1
ATOM 942 O O . PHE A 1 111 ? 13.448 2.944 -7.616 1.00 96.81 111 PHE A O 1
ATOM 949 N N . VAL A 1 112 ? 13.592 1.590 -9.415 1.00 97.69 112 VAL A N 1
ATOM 950 C CA . VAL A 1 112 ? 13.061 0.373 -8.779 1.00 97.69 112 VAL A CA 1
ATOM 951 C C . VAL A 1 112 ? 13.843 0.029 -7.516 1.00 97.69 112 VAL A C 1
ATOM 953 O O . VAL A 1 112 ? 13.241 -0.259 -6.486 1.00 97.69 112 VAL A O 1
ATOM 956 N N . ARG A 1 113 ? 15.177 0.136 -7.556 1.00 97.69 113 ARG A N 1
ATOM 957 C CA . ARG A 1 113 ? 16.034 -0.199 -6.407 1.00 97.69 113 ARG A CA 1
ATOM 958 C C . ARG A 1 113 ? 15.880 0.720 -5.199 1.00 97.69 113 ARG A C 1
ATOM 960 O O . ARG A 1 113 ? 16.318 0.356 -4.114 1.00 97.69 113 ARG A O 1
ATOM 967 N N . LYS A 1 114 ? 15.278 1.894 -5.385 1.00 96.75 114 LYS A N 1
ATOM 968 C CA . LYS A 1 114 ? 15.010 2.866 -4.318 1.00 96.75 114 LYS A CA 1
ATOM 969 C C . LYS A 1 114 ? 13.618 2.698 -3.705 1.00 96.75 114 LYS A C 1
ATOM 971 O O . LYS A 1 114 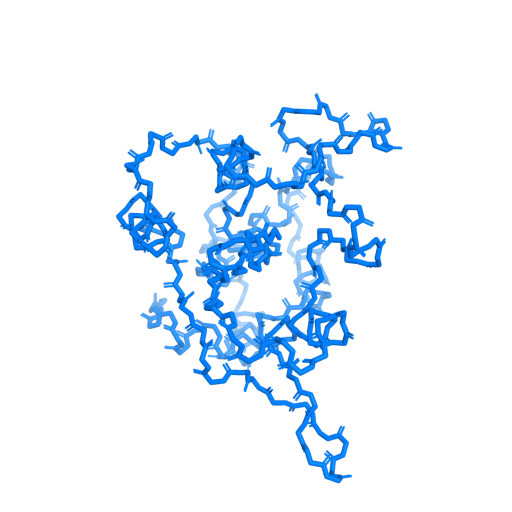? 13.311 3.395 -2.745 1.00 96.75 114 LYS A O 1
ATOM 976 N N . GLN A 1 115 ? 12.768 1.835 -4.267 1.00 96.00 115 GLN A N 1
ATOM 977 C CA . GLN A 1 115 ? 11.400 1.671 -3.784 1.00 96.00 115 GLN A CA 1
ATOM 978 C C . GLN A 1 115 ? 11.338 0.655 -2.653 1.00 96.00 115 GLN A C 1
ATOM 980 O O . GLN A 1 115 ? 11.886 -0.441 -2.750 1.00 96.00 115 GLN A O 1
ATOM 985 N N . GLU A 1 116 ? 10.616 1.010 -1.596 1.00 95.12 116 GLU A N 1
ATOM 986 C CA . GLU A 1 116 ? 10.438 0.122 -0.458 1.00 95.12 116 GLU A CA 1
ATOM 987 C C . GLU A 1 116 ? 9.484 -1.042 -0.790 1.00 95.12 116 GLU A C 1
ATOM 989 O O . GLU A 1 116 ? 8.450 -0.846 -1.459 1.00 95.12 116 GLU A O 1
ATOM 994 N N . PRO A 1 117 ? 9.797 -2.265 -0.328 1.00 96.00 117 PRO A N 1
ATOM 995 C CA . PRO A 1 117 ? 8.871 -3.384 -0.381 1.00 96.00 117 PRO A CA 1
ATOM 996 C C . PRO A 1 117 ? 7.742 -3.203 0.637 1.00 96.00 117 PRO A C 1
ATOM 998 O O . PRO A 1 117 ? 7.879 -2.486 1.629 1.00 96.00 117 PRO A O 1
ATOM 1001 N N . LEU A 1 118 ? 6.624 -3.899 0.417 1.00 95.94 118 LEU A N 1
ATOM 1002 C CA . LEU A 1 118 ? 5.477 -3.882 1.336 1.00 95.94 118 LEU A CA 1
ATOM 1003 C C . LEU A 1 118 ? 5.862 -4.198 2.792 1.00 95.94 118 LEU A C 1
ATOM 1005 O O . LEU A 1 118 ? 5.304 -3.621 3.721 1.00 95.94 118 LEU A O 1
ATOM 1009 N N . GLU A 1 119 ? 6.816 -5.110 2.984 1.00 95.81 119 GLU A N 1
ATOM 1010 C CA . GLU A 1 119 ? 7.288 -5.552 4.299 1.00 95.81 119 GLU A CA 1
ATOM 1011 C C . GLU A 1 119 ? 7.752 -4.388 5.187 1.00 95.81 119 GLU A C 1
ATOM 1013 O O . GLU A 1 119 ? 7.461 -4.392 6.385 1.00 95.81 119 GLU A O 1
ATOM 1018 N N . ASN A 1 120 ? 8.380 -3.355 4.614 1.00 95.25 120 ASN A N 1
ATOM 1019 C CA . ASN A 1 120 ? 8.834 -2.184 5.371 1.00 95.25 120 ASN A CA 1
ATOM 1020 C C . ASN A 1 120 ? 7.659 -1.430 6.013 1.00 95.25 120 ASN A C 1
ATOM 1022 O O . ASN A 1 120 ? 7.752 -0.999 7.159 1.00 95.25 120 ASN A O 1
ATOM 1026 N N . PHE A 1 121 ? 6.526 -1.328 5.311 1.00 96.62 121 PHE A N 1
ATOM 1027 C CA . PHE A 1 121 ? 5.328 -0.647 5.812 1.00 96.62 121 PHE A CA 1
ATOM 1028 C C . PHE A 1 121 ? 4.591 -1.456 6.881 1.00 96.62 121 PHE A C 1
ATOM 1030 O O . PHE A 1 121 ? 3.876 -0.876 7.697 1.00 96.62 121 PHE A O 1
ATOM 1037 N N . LEU A 1 122 ? 4.732 -2.784 6.878 1.00 96.31 122 LEU A N 1
ATOM 1038 C CA . LEU A 1 122 ? 3.999 -3.679 7.779 1.00 96.31 122 LEU A CA 1
ATOM 1039 C C . LEU A 1 122 ? 4.810 -4.154 8.979 1.00 96.31 122 LEU A C 1
ATOM 1041 O O . LEU A 1 122 ? 4.260 -4.799 9.874 1.00 96.31 122 LEU A O 1
ATOM 1045 N N . SER A 1 123 ? 6.108 -3.877 8.995 1.00 94.94 123 SER A N 1
ATOM 1046 C CA . SER A 1 123 ? 6.975 -4.376 10.046 1.00 94.94 123 SER A CA 1
ATOM 1047 C C . SER A 1 123 ? 6.853 -3.565 11.330 1.00 94.94 123 SER A C 1
ATOM 1049 O O . SER A 1 123 ? 6.838 -2.336 11.315 1.00 94.94 123 SER A O 1
ATOM 1051 N N . ILE A 1 124 ? 6.815 -4.266 12.462 1.00 92.19 124 ILE A N 1
ATOM 1052 C CA . ILE A 1 124 ? 6.828 -3.688 13.805 1.00 92.19 124 ILE A CA 1
ATOM 1053 C C . ILE A 1 124 ? 7.986 -4.246 14.635 1.00 92.19 124 ILE A C 1
ATOM 1055 O O . ILE A 1 124 ? 8.417 -5.386 14.450 1.00 92.19 124 ILE A O 1
ATOM 1059 N N . ARG A 1 125 ? 8.472 -3.460 15.601 1.00 88.81 125 ARG A N 1
ATOM 1060 C CA . ARG A 1 125 ? 9.444 -3.921 16.603 1.00 88.81 125 ARG A CA 1
ATOM 1061 C C . ARG A 1 125 ? 8.743 -4.826 17.619 1.00 88.81 125 ARG A C 1
ATOM 1063 O O . ARG A 1 125 ? 7.684 -4.458 18.153 1.00 88.81 125 ARG A O 1
ATOM 1070 N N . ARG A 1 126 ? 9.326 -6.000 17.892 1.00 78.12 126 ARG A N 1
ATOM 1071 C CA . ARG A 1 126 ? 8.820 -6.984 18.869 1.00 78.12 126 ARG A CA 1
ATOM 1072 C C . ARG A 1 126 ? 9.922 -7.431 19.840 1.00 78.12 126 ARG A C 1
ATOM 1074 O O . ARG A 1 126 ? 10.911 -8.012 19.411 1.00 78.12 126 ARG A O 1
ATOM 1081 N N . GLY A 1 127 ? 9.674 -7.263 21.141 1.00 67.38 127 GLY A N 1
ATOM 1082 C CA . GLY A 1 127 ? 10.526 -7.778 22.223 1.00 67.38 127 GLY A CA 1
ATOM 1083 C C . GLY A 1 127 ? 11.786 -6.950 22.506 1.00 67.38 127 GLY A C 1
ATOM 1084 O O . GLY A 1 127 ? 11.954 -5.857 21.975 1.00 67.38 127 GLY A O 1
ATOM 1085 N N . PHE A 1 128 ? 12.662 -7.492 23.363 1.00 59.12 128 PHE A N 1
ATOM 1086 C CA . PHE A 1 128 ? 13.958 -6.893 23.727 1.00 59.12 128 PHE A CA 1
ATOM 1087 C C . PHE A 1 128 ? 14.938 -6.820 22.550 1.00 59.12 128 PHE A C 1
ATOM 1089 O O . PHE A 1 128 ? 15.803 -5.948 22.506 1.00 59.12 128 PHE A O 1
ATOM 1096 N N . PHE A 1 129 ? 14.798 -7.724 21.581 1.00 61.12 129 PHE A N 1
ATOM 1097 C CA . PHE A 1 129 ? 15.571 -7.667 20.352 1.00 61.12 129 PHE A CA 1
ATOM 1098 C C . PHE A 1 129 ? 14.970 -6.592 19.449 1.00 61.12 129 PHE A C 1
ATOM 1100 O O . PHE A 1 129 ? 13.811 -6.670 19.053 1.00 61.12 129 PHE A O 1
ATOM 1107 N N . ASN A 1 130 ? 15.775 -5.593 19.098 1.00 67.31 130 ASN A N 1
ATOM 1108 C CA . ASN A 1 130 ? 15.385 -4.423 18.306 1.00 67.31 130 ASN A CA 1
ATOM 1109 C C . ASN A 1 130 ? 15.077 -4.732 16.819 1.00 67.31 130 ASN A C 1
ATOM 1111 O O . ASN A 1 130 ? 15.206 -3.859 15.960 1.00 67.31 130 ASN A O 1
ATOM 1115 N N . ASN A 1 131 ? 14.659 -5.961 16.508 1.00 81.69 131 ASN A N 1
ATOM 1116 C CA . ASN A 1 131 ? 14.414 -6.441 15.156 1.00 81.69 131 ASN A CA 1
ATOM 1117 C C . ASN A 1 131 ? 12.966 -6.162 14.730 1.00 81.69 131 ASN A C 1
ATOM 1119 O O . ASN A 1 131 ? 12.010 -6.392 15.477 1.00 81.69 131 ASN A O 1
ATOM 1123 N N . LEU A 1 132 ? 12.818 -5.679 13.499 1.00 85.56 132 LEU A N 1
ATOM 1124 C CA . LEU A 1 132 ? 11.537 -5.469 12.833 1.00 85.56 132 LEU A CA 1
ATOM 1125 C C . LEU A 1 132 ? 11.018 -6.795 12.256 1.00 85.56 132 LEU A C 1
ATOM 1127 O O . LEU A 1 132 ? 11.797 -7.570 11.702 1.00 85.56 132 LEU A O 1
ATOM 1131 N N . LYS A 1 133 ? 9.714 -7.063 12.394 1.00 89.19 133 LYS A N 1
ATOM 1132 C CA . LYS A 1 133 ? 9.028 -8.209 11.772 1.00 89.19 133 LYS A CA 1
ATOM 1133 C C . LYS A 1 133 ? 7.652 -7.809 11.238 1.00 89.19 133 LYS A C 1
ATOM 1135 O O . LYS A 1 133 ? 6.998 -7.010 11.915 1.00 89.19 133 LYS A O 1
ATOM 1140 N N . PRO A 1 134 ? 7.178 -8.392 10.118 1.00 88.44 134 PRO A N 1
ATOM 1141 C CA . PRO A 1 134 ? 5.814 -8.193 9.636 1.00 88.44 134 PRO A CA 1
ATOM 1142 C C . PRO A 1 134 ? 4.773 -8.408 10.737 1.00 88.44 134 PRO A C 1
ATOM 1144 O O . PRO A 1 134 ? 4.904 -9.308 11.569 1.00 88.44 134 PRO A O 1
ATOM 1147 N N . TYR A 1 135 ? 3.739 -7.571 10.753 1.00 89.69 135 TYR A N 1
ATOM 1148 C CA . TYR A 1 135 ? 2.609 -7.762 11.649 1.00 89.69 135 TYR A CA 1
ATOM 1149 C C . TYR A 1 135 ? 1.697 -8.883 11.141 1.00 89.69 135 TYR A C 1
ATOM 1151 O O . TYR A 1 135 ? 1.225 -8.833 10.010 1.00 89.69 135 TYR A O 1
ATOM 1159 N N . ASP A 1 136 ? 1.438 -9.878 11.990 1.00 87.69 136 ASP A N 1
ATOM 1160 C CA . ASP A 1 136 ? 0.729 -11.099 11.576 1.00 87.69 136 ASP A CA 1
ATOM 1161 C C . ASP A 1 136 ? -0.764 -10.875 11.279 1.00 87.69 136 ASP A C 1
ATOM 1163 O O . ASP A 1 136 ? -1.365 -11.639 10.531 1.00 87.69 136 ASP A O 1
ATOM 1167 N N . GLN A 1 137 ? -1.383 -9.846 11.868 1.00 90.25 137 GLN A N 1
ATOM 1168 C CA . GLN A 1 137 ? -2.827 -9.606 11.776 1.00 90.25 137 GLN A CA 1
ATOM 1169 C C . GLN A 1 137 ? -3.128 -8.430 10.843 1.00 90.25 137 GLN A C 1
ATOM 1171 O O . GLN A 1 137 ? -3.453 -7.326 11.280 1.00 90.25 137 GLN A O 1
ATOM 1176 N N . VAL A 1 138 ? -2.989 -8.667 9.538 1.00 96.56 138 VAL A N 1
ATOM 1177 C CA . VAL A 1 138 ? -3.315 -7.690 8.490 1.00 96.56 138 VAL A CA 1
ATOM 1178 C C . VAL A 1 138 ? -4.240 -8.327 7.460 1.00 96.56 138 VAL A C 1
ATOM 1180 O O . VAL A 1 138 ? -3.957 -9.393 6.920 1.00 96.56 138 VAL A O 1
ATOM 1183 N N . ASN A 1 139 ? -5.339 -7.644 7.153 1.00 97.75 139 ASN A N 1
ATOM 1184 C CA . ASN A 1 139 ? -6.245 -8.007 6.074 1.00 97.75 139 ASN A CA 1
ATOM 1185 C C . ASN A 1 139 ? -5.761 -7.378 4.763 1.00 97.75 139 ASN A C 1
ATOM 1187 O O . ASN A 1 139 ? -5.665 -6.153 4.640 1.00 97.75 139 ASN A O 1
ATOM 1191 N N . TYR A 1 140 ? -5.473 -8.216 3.770 1.00 97.50 140 TYR A N 1
ATOM 1192 C CA . TYR A 1 140 ? -4.968 -7.779 2.470 1.00 97.50 140 TYR A CA 1
ATOM 1193 C C . TYR A 1 140 ? -6.088 -7.672 1.438 1.00 97.50 140 TYR A C 1
ATOM 1195 O O . TYR A 1 140 ? -6.850 -8.618 1.238 1.00 97.50 140 TYR A O 1
ATOM 1203 N N . LEU A 1 141 ? -6.150 -6.526 0.762 1.00 97.25 141 LEU A N 1
ATOM 1204 C CA . LEU A 1 141 ? -7.054 -6.251 -0.352 1.00 97.25 141 LEU A CA 1
ATOM 1205 C C . LEU A 1 141 ? -6.243 -6.211 -1.651 1.00 97.25 141 LEU A C 1
ATOM 1207 O O . LEU A 1 141 ? -5.344 -5.380 -1.794 1.00 97.25 141 LEU A O 1
ATOM 1211 N N . LYS A 1 142 ? -6.520 -7.100 -2.601 1.00 96.44 142 LYS A N 1
ATOM 1212 C CA . LYS A 1 142 ? -5.789 -7.167 -3.870 1.00 96.44 142 LYS A CA 1
ATOM 1213 C C . LYS A 1 142 ? -6.264 -6.094 -4.832 1.00 96.44 142 LYS A C 1
ATOM 1215 O O . LYS A 1 142 ? -7.449 -6.006 -5.132 1.00 96.44 142 LYS A O 1
ATOM 1220 N N . PHE A 1 143 ? -5.326 -5.329 -5.373 1.00 95.38 143 PHE A N 1
ATOM 1221 C CA . PHE A 1 143 ? -5.591 -4.304 -6.376 1.00 95.38 143 PHE A CA 1
ATOM 1222 C C . PHE A 1 143 ? -6.262 -4.885 -7.630 1.00 95.38 143 PHE A C 1
ATOM 1224 O O . PHE A 1 143 ? -7.177 -4.286 -8.185 1.00 95.38 143 PHE A O 1
ATOM 1231 N N . GLU A 1 144 ? -5.850 -6.080 -8.046 1.00 93.44 144 GLU A N 1
ATOM 1232 C CA . GLU A 1 144 ? -6.357 -6.775 -9.231 1.00 93.44 144 GLU A CA 1
ATOM 1233 C C . GLU A 1 144 ? -7.823 -7.213 -9.086 1.00 93.44 144 GLU A C 1
ATOM 1235 O O . GLU A 1 144 ? -8.487 -7.462 -10.086 1.00 93.44 144 GLU A O 1
ATOM 1240 N N . ASN A 1 145 ? -8.334 -7.287 -7.853 1.00 92.50 145 ASN A N 1
ATOM 1241 C CA . ASN A 1 145 ? -9.722 -7.623 -7.539 1.00 92.50 145 ASN A CA 1
ATOM 1242 C C . ASN A 1 145 ? -10.326 -6.608 -6.553 1.00 92.50 145 ASN A C 1
ATOM 1244 O O . ASN A 1 145 ? -11.096 -6.965 -5.656 1.00 92.50 145 ASN A O 1
ATOM 1248 N N . LEU A 1 146 ? -9.921 -5.338 -6.674 1.00 92.56 146 LEU A N 1
ATOM 1249 C CA . LEU A 1 146 ? -10.143 -4.353 -5.618 1.00 92.56 146 LEU A CA 1
ATOM 1250 C C . LEU A 1 146 ? -11.625 -4.107 -5.342 1.00 92.56 146 LEU A C 1
ATOM 1252 O O . LEU A 1 146 ? -11.978 -3.903 -4.190 1.00 92.56 146 LEU A O 1
ATOM 1256 N N . GLY A 1 147 ? -12.489 -4.170 -6.358 1.00 91.69 147 GLY A N 1
ATOM 1257 C CA . GLY A 1 147 ? -13.932 -3.989 -6.184 1.00 91.69 147 GLY A CA 1
ATOM 1258 C C . GLY A 1 147 ? -14.557 -5.015 -5.232 1.00 91.69 147 GLY A C 1
ATOM 1259 O O . GLY A 1 147 ? -15.315 -4.644 -4.339 1.00 91.69 147 GLY A O 1
ATOM 1260 N N . GLU A 1 148 ? -14.200 -6.294 -5.364 1.00 93.06 148 GLU A N 1
ATOM 1261 C CA . GLU A 1 148 ? -14.701 -7.349 -4.475 1.00 93.06 148 GLU A CA 1
ATOM 1262 C C . GLU A 1 148 ? -14.014 -7.323 -3.110 1.00 93.06 148 GLU A C 1
ATOM 1264 O O . GLU A 1 148 ? -14.667 -7.440 -2.071 1.00 93.06 148 GLU A O 1
ATOM 1269 N N . ASP A 1 149 ? -12.696 -7.127 -3.086 1.00 95.50 149 ASP A N 1
ATOM 1270 C CA . ASP A 1 149 ? -11.945 -7.091 -1.834 1.00 95.50 149 ASP A CA 1
ATOM 1271 C C . ASP A 1 149 ? -12.319 -5.872 -0.981 1.00 95.50 149 ASP A C 1
ATOM 1273 O O . ASP A 1 149 ? -12.407 -5.982 0.242 1.00 95.50 149 ASP A O 1
ATOM 1277 N N . PHE A 1 150 ? -12.645 -4.737 -1.599 1.00 96.19 150 PHE A N 1
ATOM 1278 C CA . PHE A 1 150 ? -13.128 -3.542 -0.911 1.00 96.19 150 PHE A CA 1
ATOM 1279 C C . PHE A 1 150 ? -14.384 -3.808 -0.072 1.00 96.19 150 PHE A C 1
ATOM 1281 O O . PHE A 1 150 ? -14.479 -3.317 1.053 1.00 96.19 150 PHE A O 1
ATOM 1288 N N . LYS A 1 151 ? -15.289 -4.686 -0.527 1.00 95.88 151 LYS A N 1
ATOM 1289 C CA . LYS A 1 151 ? -16.478 -5.083 0.251 1.00 95.88 151 LYS A CA 1
ATOM 1290 C C . LYS A 1 151 ? -16.108 -5.706 1.602 1.00 95.88 151 LYS A C 1
ATOM 1292 O O . LYS A 1 151 ? -16.883 -5.622 2.552 1.00 95.88 151 LYS A O 1
ATOM 1297 N N . LYS A 1 152 ? -14.927 -6.328 1.735 1.00 96.31 152 LYS A N 1
ATOM 1298 C CA . LYS A 1 152 ? -14.431 -6.857 3.021 1.00 96.31 152 LYS A CA 1
ATOM 1299 C C . LYS A 1 152 ? -14.169 -5.728 4.018 1.00 96.31 152 LYS A C 1
ATOM 1301 O O . LYS A 1 152 ? -14.577 -5.846 5.168 1.00 96.31 152 LYS A O 1
ATOM 1306 N N . LEU A 1 153 ? -13.545 -4.642 3.561 1.00 97.31 153 LEU A N 1
ATOM 1307 C CA . LEU A 1 153 ? -13.316 -3.448 4.373 1.00 97.31 153 LEU A CA 1
ATOM 1308 C C . LEU A 1 153 ? -14.644 -2.775 4.745 1.00 97.31 153 LEU A C 1
ATOM 1310 O O . LEU A 1 153 ? -14.853 -2.471 5.913 1.00 97.31 153 LEU A O 1
ATOM 1314 N N . CYS A 1 154 ? -15.573 -2.627 3.796 1.00 97.00 154 CYS A N 1
ATOM 1315 C CA . CYS A 1 154 ? -16.899 -2.064 4.074 1.00 97.00 154 CYS A CA 1
ATOM 1316 C C . CYS A 1 154 ? -17.666 -2.853 5.145 1.00 97.00 154 CYS A C 1
ATOM 1318 O O . CYS A 1 154 ? -18.218 -2.262 6.069 1.00 97.00 154 CYS A O 1
ATOM 1320 N N . ARG A 1 155 ? -17.627 -4.193 5.091 1.00 97.00 155 ARG A N 1
ATOM 1321 C CA . ARG A 1 155 ? -18.232 -5.045 6.129 1.00 97.00 155 ARG A CA 1
ATOM 1322 C C . ARG A 1 155 ? -17.618 -4.817 7.509 1.00 97.00 155 ARG A C 1
ATOM 1324 O O . ARG A 1 155 ? -18.363 -4.721 8.475 1.00 97.00 155 ARG A O 1
ATOM 1331 N N . ALA A 1 156 ? -16.292 -4.698 7.601 1.00 96.31 156 ALA A N 1
ATOM 1332 C CA . ALA A 1 156 ? -15.612 -4.393 8.864 1.00 96.31 156 ALA A CA 1
ATOM 1333 C C . ALA A 1 156 ? -15.943 -2.986 9.392 1.00 96.31 156 ALA A C 1
ATOM 1335 O O . ALA A 1 156 ? -15.871 -2.743 10.592 1.00 96.31 156 ALA A O 1
ATOM 1336 N N . LEU A 1 157 ? -16.319 -2.068 8.501 1.00 96.94 157 LEU A N 1
ATOM 1337 C CA . LEU A 1 157 ? -16.749 -0.715 8.844 1.00 96.94 157 LEU A CA 1
ATOM 1338 C C . LEU A 1 157 ? -18.258 -0.596 9.104 1.00 96.94 157 LEU A C 1
ATOM 1340 O O . LEU A 1 157 ? -18.710 0.483 9.487 1.00 96.94 157 LEU A O 1
ATOM 1344 N N . HIS A 1 158 ? -19.030 -1.668 8.904 1.00 96.19 158 HIS A N 1
ATOM 1345 C CA . HIS A 1 158 ? -20.494 -1.641 8.945 1.00 96.19 158 HIS A CA 1
ATOM 1346 C C . HIS A 1 158 ? -21.092 -0.562 8.025 1.00 96.19 158 HIS A C 1
ATOM 1348 O O . HIS A 1 158 ? -21.980 0.186 8.426 1.00 96.19 158 HIS A O 1
ATOM 1354 N N . ILE A 1 159 ? -20.573 -0.467 6.797 1.00 94.50 159 ILE A N 1
ATOM 1355 C CA . ILE A 1 159 ? -21.087 0.429 5.755 1.00 94.50 159 ILE A CA 1
ATOM 1356 C C . ILE A 1 159 ? -21.532 -0.382 4.540 1.00 94.50 159 ILE A C 1
ATOM 1358 O O . ILE A 1 159 ? -20.888 -1.373 4.174 1.00 94.50 159 ILE A O 1
ATOM 1362 N N . ASP A 1 160 ? -22.597 0.071 3.889 1.00 93.44 160 ASP A N 1
ATOM 1363 C CA . ASP A 1 160 ? -22.991 -0.471 2.595 1.00 93.44 160 ASP A CA 1
ATOM 1364 C C . ASP A 1 160 ? -21.918 -0.122 1.560 1.00 93.44 160 ASP A C 1
ATOM 1366 O O . ASP A 1 160 ? -21.522 1.043 1.492 1.00 93.44 160 ASP A O 1
ATOM 1370 N N . PRO A 1 161 ? -21.394 -1.089 0.780 1.00 89.19 161 PRO A N 1
ATOM 1371 C CA . PRO A 1 161 ? -20.288 -0.826 -0.130 1.00 89.19 161 PRO A CA 1
ATOM 1372 C C . PRO A 1 161 ? -20.669 0.214 -1.195 1.00 89.19 161 PRO A C 1
ATOM 1374 O O . PRO A 1 161 ? -21.476 -0.092 -2.077 1.00 89.19 161 PRO A O 1
ATOM 1377 N N . PRO A 1 162 ? -20.087 1.427 -1.168 1.00 87.81 162 PRO A N 1
ATOM 1378 C CA . PRO A 1 162 ? -20.296 2.392 -2.236 1.00 87.81 162 PRO A CA 1
ATOM 1379 C C . PRO A 1 162 ? -19.591 1.934 -3.519 1.00 87.81 162 PRO A C 1
ATOM 1381 O O . PRO A 1 162 ? -18.715 1.063 -3.510 1.00 87.81 162 PRO A O 1
ATOM 1384 N N . THR A 1 163 ? -19.934 2.570 -4.640 1.00 86.94 163 THR A N 1
ATOM 1385 C CA . THR A 1 163 ? -19.195 2.363 -5.892 1.00 86.94 163 THR A CA 1
ATOM 1386 C C . THR A 1 163 ? -17.774 2.890 -5.723 1.00 86.94 163 THR A C 1
ATOM 1388 O O . THR A 1 163 ? -17.577 4.067 -5.425 1.00 86.94 163 THR A O 1
ATOM 1391 N N . LEU A 1 164 ? -16.781 2.020 -5.910 1.00 87.00 164 LEU A N 1
ATOM 1392 C CA . LEU A 1 164 ? -15.379 2.394 -5.762 1.00 87.00 164 LEU A CA 1
ATOM 1393 C C . LEU A 1 164 ? -14.972 3.365 -6.878 1.00 87.00 164 LEU A C 1
ATOM 1395 O O . LEU A 1 164 ? -15.127 3.061 -8.063 1.00 87.00 164 LEU A O 1
ATOM 1399 N N . SER A 1 165 ? -14.405 4.515 -6.514 1.00 76.81 165 SER A N 1
ATOM 1400 C CA . SER A 1 165 ? -13.910 5.461 -7.512 1.00 76.81 165 SER A CA 1
ATOM 1401 C C . SER A 1 165 ? -12.681 4.899 -8.243 1.00 76.81 165 SER A C 1
ATOM 1403 O O . SER A 1 165 ? -11.713 4.437 -7.634 1.00 76.81 165 SER A O 1
ATOM 1405 N N . HIS A 1 166 ? -12.676 4.945 -9.575 1.00 75.94 166 HIS A N 1
ATOM 1406 C CA . HIS A 1 166 ? -11.487 4.622 -10.367 1.00 75.94 166 HIS A CA 1
ATOM 1407 C C . HIS A 1 166 ? -10.610 5.873 -10.501 1.00 75.94 166 HIS A C 1
ATOM 1409 O O . HIS A 1 166 ? -10.926 6.782 -11.264 1.00 75.94 166 HIS A O 1
ATOM 1415 N N . ARG A 1 167 ? -9.508 5.927 -9.741 1.00 70.75 167 ARG A N 1
ATOM 1416 C CA . ARG A 1 167 ? -8.611 7.093 -9.641 1.00 70.75 167 ARG A CA 1
ATOM 1417 C C . ARG A 1 167 ? -7.195 6.761 -10.101 1.00 70.75 167 ARG A C 1
ATOM 1419 O O . ARG A 1 167 ? -6.758 5.613 -10.017 1.00 70.75 167 ARG A O 1
ATOM 1426 N N . ASN A 1 168 ? -6.435 7.786 -10.498 1.00 65.88 168 ASN A N 1
ATOM 1427 C CA . ASN A 1 168 ? -4.999 7.694 -10.806 1.00 65.88 168 ASN A CA 1
ATOM 1428 C C . ASN A 1 168 ? -4.609 6.643 -11.878 1.00 65.88 168 ASN A C 1
ATOM 1430 O O . ASN A 1 168 ? -3.607 5.932 -11.730 1.00 65.88 168 ASN A O 1
ATOM 1434 N N . ILE A 1 169 ? -5.368 6.564 -12.976 1.00 71.50 169 ILE A N 1
ATOM 1435 C CA . ILE A 1 169 ? -5.020 5.732 -14.138 1.00 71.50 169 ILE A CA 1
ATOM 1436 C C . ILE A 1 169 ? -3.827 6.371 -14.865 1.00 71.50 169 ILE A C 1
ATOM 1438 O O . ILE A 1 169 ? -3.933 7.458 -15.427 1.00 71.50 169 ILE A O 1
ATOM 1442 N N . SER A 1 170 ? -2.672 5.707 -14.841 1.00 68.88 170 SER A N 1
ATOM 1443 C CA . SER A 1 170 ? -1.467 6.142 -15.560 1.00 68.88 170 SER A CA 1
ATOM 1444 C C . SER A 1 170 ? -1.416 5.535 -16.962 1.00 68.88 170 SER A C 1
ATOM 1446 O O . SER A 1 170 ? -1.556 4.316 -17.085 1.00 68.88 170 SER A O 1
ATOM 1448 N N . LYS A 1 171 ? -1.120 6.341 -17.990 1.00 79.56 171 LYS A N 1
ATOM 1449 C CA . LYS A 1 171 ? -0.640 5.838 -19.288 1.00 79.56 171 LYS A CA 1
ATOM 1450 C C . LYS A 1 171 ? 0.779 5.298 -19.094 1.00 79.56 171 LYS A C 1
ATOM 1452 O O . LYS A 1 171 ? 1.631 6.019 -18.583 1.00 79.56 171 LYS A O 1
ATOM 1457 N N . ARG A 1 172 ? 1.010 4.026 -19.411 1.00 86.44 172 ARG A N 1
ATOM 1458 C CA . ARG A 1 172 ? 2.273 3.323 -19.131 1.00 86.44 172 ARG A CA 1
ATOM 1459 C C . ARG A 1 172 ? 2.414 2.072 -19.992 1.00 86.44 172 ARG A C 1
ATOM 1461 O O . ARG A 1 172 ? 1.414 1.580 -20.507 1.00 86.44 172 ARG A O 1
ATOM 1468 N N . LEU A 1 173 ? 3.638 1.557 -20.056 1.00 88.00 173 LEU A N 1
ATOM 1469 C CA . LEU A 1 173 ? 3.962 0.253 -20.637 1.00 88.00 173 LEU A CA 1
ATOM 1470 C C . LEU A 1 173 ? 3.400 -0.902 -19.792 1.00 88.00 173 LEU A C 1
ATOM 1472 O O . LEU A 1 173 ? 3.140 -0.734 -18.591 1.00 88.00 173 LEU A O 1
ATOM 1476 N N . ASP A 1 174 ? 3.247 -2.076 -20.411 1.00 91.81 174 ASP A N 1
ATOM 1477 C CA . ASP A 1 174 ? 3.022 -3.318 -19.667 1.00 91.81 174 ASP A CA 1
ATOM 1478 C C . ASP A 1 174 ? 4.271 -3.605 -18.826 1.00 91.81 174 ASP A C 1
ATOM 1480 O O . ASP A 1 174 ? 5.406 -3.449 -19.283 1.00 91.81 174 ASP A O 1
ATOM 1484 N N . TYR A 1 175 ? 4.084 -4.045 -17.580 1.00 93.88 175 TYR A N 1
ATOM 1485 C CA . TYR A 1 175 ? 5.219 -4.358 -16.727 1.00 93.88 175 TYR A CA 1
ATOM 1486 C C . TYR A 1 175 ? 6.122 -5.432 -17.328 1.00 93.88 175 TYR A C 1
ATOM 1488 O O . TYR A 1 175 ? 7.316 -5.417 -17.055 1.00 93.88 175 TYR A O 1
ATOM 1496 N N . LYS A 1 176 ? 5.603 -6.336 -18.163 1.00 92.75 176 LYS A N 1
ATOM 1497 C CA . LYS A 1 176 ? 6.408 -7.380 -18.812 1.00 92.75 176 LYS A CA 1
ATOM 1498 C C . LYS A 1 176 ? 7.479 -6.820 -19.751 1.00 92.75 176 LYS A C 1
ATOM 1500 O O . LYS A 1 176 ? 8.478 -7.492 -19.983 1.00 92.75 176 LYS A O 1
ATOM 1505 N N . GLU A 1 177 ? 7.305 -5.595 -20.236 1.00 93.44 177 GLU A N 1
ATOM 1506 C CA . GLU A 1 177 ? 8.223 -4.929 -21.167 1.00 93.44 177 GLU A CA 1
ATOM 1507 C C . GLU A 1 177 ? 9.329 -4.143 -20.443 1.00 93.44 177 GLU A C 1
ATOM 1509 O O . GLU A 1 177 ? 10.329 -3.767 -21.048 1.00 93.44 177 GLU A O 1
ATOM 1514 N N . CYS A 1 178 ? 9.179 -3.890 -19.136 1.00 95.62 178 CYS A N 1
ATOM 1515 C CA . CYS A 1 178 ? 10.062 -2.980 -18.402 1.00 95.62 178 CYS A CA 1
ATOM 1516 C C . CYS A 1 178 ? 11.258 -3.655 -17.706 1.00 95.62 178 CYS A C 1
ATOM 1518 O O . CYS A 1 178 ? 12.167 -2.954 -17.258 1.00 95.62 178 CYS A O 1
ATOM 1520 N N . PHE A 1 179 ? 11.266 -4.984 -17.551 1.00 96.81 179 PHE A N 1
ATOM 1521 C CA . PHE A 1 179 ? 12.256 -5.682 -16.719 1.00 96.81 179 PHE A CA 1
ATOM 1522 C C . PHE A 1 179 ? 13.183 -6.581 -17.531 1.00 96.81 179 PHE A C 1
ATOM 1524 O O . PHE A 1 179 ? 12.750 -7.548 -18.153 1.00 96.81 179 PHE A O 1
ATOM 1531 N N . ASP A 1 180 ? 14.488 -6.339 -17.402 1.00 95.88 180 ASP A N 1
ATOM 1532 C CA . ASP A 1 180 ? 15.493 -7.335 -17.762 1.00 95.88 180 ASP A CA 1
ATOM 1533 C C . ASP A 1 180 ? 15.551 -8.480 -16.726 1.00 95.88 180 ASP A C 1
ATOM 1535 O O . ASP A 1 180 ? 15.039 -8.388 -15.602 1.00 95.88 180 ASP A O 1
ATOM 1539 N N . ALA A 1 181 ? 16.220 -9.579 -17.087 1.00 96.50 181 ALA A N 1
ATOM 1540 C CA . ALA A 1 181 ? 16.325 -10.763 -16.235 1.00 96.50 181 ALA A CA 1
ATOM 1541 C C . ALA A 1 181 ? 17.016 -10.496 -14.881 1.00 96.50 181 ALA A C 1
ATOM 1543 O O . ALA A 1 181 ? 16.681 -11.128 -13.875 1.00 96.50 181 ALA A O 1
ATOM 1544 N N . LYS A 1 182 ? 17.980 -9.567 -14.828 1.00 97.44 182 LYS A N 1
ATOM 1545 C CA . LYS A 1 182 ? 18.731 -9.244 -13.607 1.00 97.44 182 LYS A CA 1
ATOM 1546 C C . LYS A 1 182 ? 17.862 -8.449 -12.637 1.00 97.44 182 LYS A C 1
ATOM 1548 O O . LYS A 1 182 ? 17.848 -8.749 -11.442 1.00 97.44 182 LYS A O 1
ATOM 1553 N N . LEU A 1 183 ? 17.137 -7.451 -13.134 1.00 97.88 183 LEU A N 1
ATOM 1554 C CA . LEU A 1 183 ? 16.212 -6.650 -12.348 1.00 97.88 183 LEU A CA 1
ATOM 1555 C C . LEU A 1 183 ? 15.016 -7.490 -11.898 1.00 97.88 183 LEU A C 1
ATOM 1557 O O . LEU A 1 183 ? 14.630 -7.381 -10.737 1.00 97.88 183 LEU A O 1
ATOM 1561 N N . LYS A 1 184 ? 14.500 -8.388 -12.752 1.00 97.94 184 LYS A N 1
ATOM 1562 C CA . LYS A 1 184 ? 13.416 -9.311 -12.384 1.00 97.94 184 LYS A CA 1
ATOM 1563 C C . LYS A 1 184 ? 13.768 -10.144 -11.151 1.00 97.94 184 LYS A C 1
ATOM 1565 O O . LYS A 1 184 ? 13.054 -10.088 -10.154 1.00 97.94 184 LYS A O 1
ATOM 1570 N N . ARG A 1 185 ? 14.923 -10.819 -11.169 1.00 97.69 185 ARG A N 1
ATOM 1571 C CA . ARG A 1 185 ? 15.419 -11.610 -10.024 1.00 97.69 185 ARG A CA 1
ATOM 1572 C C . ARG A 1 185 ? 15.628 -10.766 -8.769 1.00 97.69 185 ARG A C 1
ATOM 1574 O O . ARG A 1 185 ? 15.394 -11.228 -7.654 1.00 97.69 185 ARG A O 1
ATOM 1581 N N . TRP A 1 186 ? 16.094 -9.527 -8.937 1.00 98.00 186 TRP A N 1
ATOM 1582 C CA . TRP A 1 186 ? 16.248 -8.606 -7.814 1.00 98.00 186 TRP A CA 1
ATOM 1583 C C . TRP A 1 186 ? 14.889 -8.281 -7.183 1.00 98.00 186 TRP A C 1
ATOM 1585 O O . TRP A 1 186 ? 14.757 -8.392 -5.966 1.00 98.00 186 TRP A O 1
ATOM 1595 N N . VAL A 1 187 ? 13.873 -7.965 -7.996 1.00 98.00 187 VAL A N 1
ATOM 1596 C CA . VAL A 1 187 ? 12.511 -7.683 -7.516 1.00 98.00 187 VAL A CA 1
ATOM 1597 C C . VAL A 1 187 ? 11.907 -8.903 -6.828 1.00 98.00 187 VAL A C 1
ATOM 1599 O O . VAL A 1 187 ? 11.404 -8.767 -5.718 1.00 98.00 187 VAL A O 1
ATOM 1602 N N . GLU A 1 188 ? 12.024 -10.097 -7.412 1.00 97.56 188 GLU A N 1
ATOM 1603 C CA . GLU A 1 188 ? 11.535 -11.346 -6.802 1.00 97.56 188 GLU A CA 1
ATOM 1604 C C . GLU A 1 188 ? 12.121 -11.582 -5.407 1.00 97.56 188 GLU A C 1
ATOM 1606 O O . GLU A 1 188 ? 11.418 -12.029 -4.501 1.00 97.56 188 GLU A O 1
ATOM 1611 N N . LYS A 1 189 ? 13.402 -11.246 -5.215 1.00 97.62 189 LYS A N 1
ATOM 1612 C CA . LYS A 1 189 ? 14.072 -11.369 -3.920 1.00 97.62 189 LYS A CA 1
ATOM 1613 C C . LYS A 1 189 ? 13.610 -10.303 -2.925 1.00 97.62 189 LYS A C 1
ATOM 1615 O O . LYS A 1 189 ? 13.275 -10.653 -1.798 1.00 97.62 189 LYS A O 1
ATOM 1620 N N . GLN A 1 190 ? 13.622 -9.027 -3.312 1.00 97.69 190 GLN A N 1
ATOM 1621 C CA . GLN A 1 190 ? 13.331 -7.920 -2.385 1.00 97.69 190 GLN A CA 1
ATOM 1622 C C . GLN A 1 190 ? 11.845 -7.798 -2.045 1.00 97.69 190 GLN A C 1
ATOM 1624 O O . GLN A 1 190 ? 11.490 -7.435 -0.931 1.00 97.69 190 GLN A O 1
ATOM 1629 N N . HIS A 1 191 ? 10.970 -8.143 -2.987 1.00 97.00 191 HIS A N 1
ATOM 1630 C CA . HIS A 1 191 ? 9.518 -8.079 -2.836 1.00 97.00 191 HIS A CA 1
ATOM 1631 C C . HIS A 1 191 ? 8.912 -9.460 -2.547 1.00 97.00 191 HIS A C 1
ATOM 1633 O O . HIS A 1 191 ? 7.710 -9.669 -2.709 1.00 97.00 191 HIS A O 1
ATOM 1639 N N . ARG A 1 192 ? 9.728 -10.421 -2.090 1.00 97.00 192 ARG A N 1
ATOM 1640 C CA . ARG A 1 192 ? 9.294 -11.799 -1.821 1.00 97.00 192 ARG A CA 1
ATOM 1641 C C . ARG A 1 192 ? 8.094 -11.856 -0.881 1.00 97.00 192 ARG A C 1
ATOM 1643 O O . ARG A 1 192 ? 7.190 -12.653 -1.110 1.00 97.00 192 ARG A O 1
ATOM 1650 N N . PHE A 1 193 ? 8.075 -11.008 0.147 1.00 95.62 193 PHE A N 1
ATOM 1651 C CA . PHE A 1 193 ? 6.970 -10.936 1.096 1.00 95.62 193 PHE A CA 1
ATOM 1652 C C . PHE A 1 193 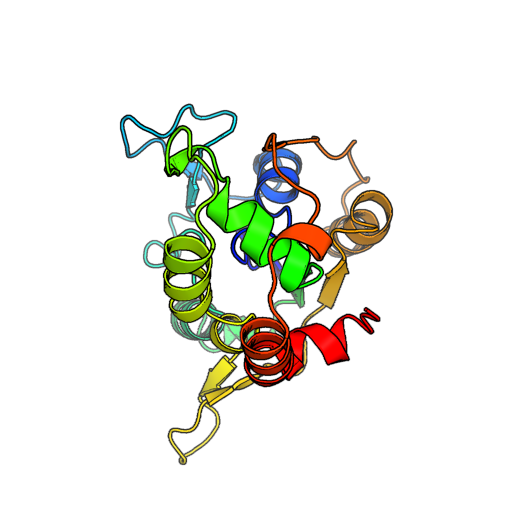? 5.628 -10.673 0.389 1.00 95.62 193 PHE A C 1
ATOM 1654 O O . PHE A 1 193 ? 4.723 -11.498 0.493 1.00 95.62 193 PHE A O 1
ATOM 1661 N N . GLU A 1 194 ? 5.518 -9.591 -0.396 1.00 95.25 194 GLU A N 1
ATOM 1662 C CA . GLU A 1 194 ? 4.279 -9.251 -1.122 1.00 95.25 194 GLU A CA 1
ATOM 1663 C C . GLU A 1 194 ? 3.925 -10.254 -2.226 1.00 95.25 194 GLU A C 1
ATOM 1665 O O . GLU A 1 194 ? 2.743 -10.496 -2.471 1.00 95.25 194 GLU A O 1
ATOM 1670 N N . ILE A 1 195 ? 4.924 -10.902 -2.836 1.00 97.56 195 ILE A N 1
ATOM 1671 C CA . ILE A 1 195 ? 4.710 -12.001 -3.792 1.00 97.56 195 ILE A CA 1
ATOM 1672 C C . ILE A 1 195 ? 3.995 -13.177 -3.128 1.00 97.56 195 ILE A C 1
ATOM 1674 O O . ILE A 1 195 ? 2.999 -13.669 -3.662 1.00 97.56 195 ILE A O 1
ATOM 1678 N N . LEU A 1 196 ? 4.483 -13.605 -1.962 1.00 96.94 196 LEU A N 1
ATOM 1679 C CA . LEU A 1 196 ? 3.948 -14.760 -1.246 1.00 96.94 196 LEU A CA 1
ATOM 1680 C C . LEU A 1 196 ? 2.545 -14.491 -0.704 1.00 96.94 196 LEU A C 1
ATOM 1682 O O . LEU A 1 196 ? 1.638 -15.275 -0.975 1.00 96.94 196 LEU A O 1
ATOM 1686 N N . ILE A 1 197 ? 2.335 -13.373 -0.001 1.00 95.38 197 ILE A N 1
ATOM 1687 C CA . ILE A 1 197 ? 1.006 -13.055 0.551 1.00 95.38 197 ILE A CA 1
ATOM 1688 C C . ILE A 1 197 ? -0.030 -12.799 -0.554 1.00 95.38 197 ILE A C 1
ATOM 1690 O O . ILE A 1 197 ? -1.209 -13.111 -0.398 1.00 95.38 197 ILE A O 1
ATOM 1694 N N . GLY A 1 198 ? 0.408 -12.261 -1.696 1.00 95.00 198 GLY A N 1
ATOM 1695 C CA . GLY A 1 198 ? -0.435 -12.021 -2.857 1.00 95.00 198 GLY A CA 1
ATOM 1696 C C . GLY A 1 198 ? -0.692 -13.273 -3.689 1.00 95.00 198 GLY A C 1
ATOM 1697 O O . GLY A 1 198 ? -1.608 -13.262 -4.509 1.00 95.00 198 GLY A O 1
ATOM 1698 N N . ASN A 1 199 ? 0.060 -14.359 -3.478 1.00 96.56 199 ASN A N 1
ATOM 1699 C CA . ASN A 1 199 ? 0.071 -15.540 -4.345 1.00 96.56 199 ASN A CA 1
ATOM 1700 C C . ASN A 1 199 ? 0.238 -15.157 -5.831 1.00 96.56 199 ASN A C 1
ATOM 1702 O O . ASN A 1 199 ? -0.493 -15.640 -6.700 1.00 96.56 199 ASN A O 1
ATOM 1706 N N . TYR A 1 200 ? 1.143 -14.213 -6.113 1.00 95.81 200 TYR A N 1
ATOM 1707 C CA . TYR A 1 200 ? 1.382 -13.741 -7.476 1.00 95.81 200 TYR A CA 1
ATOM 1708 C C . TYR A 1 200 ? 2.214 -14.752 -8.270 1.00 95.81 200 TYR A C 1
ATOM 1710 O O . TYR A 1 200 ? 3.139 -15.371 -7.744 1.00 95.81 200 TYR A O 1
ATOM 1718 N N . LYS A 1 201 ? 1.883 -14.888 -9.557 1.00 91.38 201 LYS A N 1
ATOM 1719 C CA . LYS A 1 201 ? 2.587 -15.728 -10.532 1.00 91.38 201 LYS A CA 1
ATOM 1720 C C . LYS A 1 201 ? 2.939 -14.869 -11.747 1.00 91.38 201 LYS A C 1
ATOM 1722 O O . LYS A 1 201 ? 2.129 -14.024 -12.133 1.00 91.38 201 LYS A O 1
ATOM 1727 N N . PHE A 1 202 ? 4.131 -15.070 -12.305 1.00 88.00 202 PHE A N 1
ATOM 1728 C CA . PHE A 1 202 ? 4.723 -14.219 -13.345 1.00 88.00 202 PHE A CA 1
ATOM 1729 C C . PHE A 1 202 ? 5.204 -15.028 -14.537 1.00 88.00 202 PHE A C 1
ATOM 1731 O O . PHE A 1 202 ? 5.714 -16.146 -14.304 1.00 88.00 202 PHE A O 1
#

Sequence (202 aa):
MIFEDRKVIFLHVPKTGGNSIQDTLRDYTEDEIIISNKRQDGIERFELRNKKFGNLRKHSSLQEYKLALQNDFYKYQIFTTIRNPFDRLVSFYFSPHRGEVDFSPKEFSEFVRKQEPLENFLSIRRGFFNNLKPYDQVNYLKFENLGEDFKKLCRALHIDPPTLSHRNISKRLDYKECFDAKLKRWVEKQHRFEILIGNYKF